Protein AF-A0A355T192-F1 (afdb_monomer_lite)

Secondary structure (DSSP, 8-state):
--TTSSSSHHHHHHHHHHHHHHHHHTTSHHHHHHHHHHHHHHHHHHHHHHHHHHHTT---EETTEE-HHHHHHHHHHHHHHHHHIIIIIB-TT--BTTHHHHHHHHHHHHH-TTS----HHHHHHIIIIIIIHHHHHHHHHGGGSHHHHHHHHHHHHHHHHHHHHHHHHHTS--TTHHHIIIIIHHHHHHHHHHHHHHH---HHHHHHHHHHHHHHHHHHHHHHHHHTSSS--HHHHHHHHHHHHHHHHHHHHHHHHT--

Structure (mmCIF, N/CA/C/O backbone):
data_AF-A0A355T192-F1
#
_entry.id   AF-A0A355T192-F1
#
loop_
_atom_site.group_PDB
_atom_site.id
_atom_site.type_symbol
_atom_site.label_atom_id
_atom_site.label_alt_id
_atom_site.label_comp_id
_atom_site.label_asym_id
_atom_site.label_entity_id
_atom_site.label_seq_id
_atom_site.pdbx_PDB_ins_code
_atom_site.Cartn_x
_atom_site.Cartn_y
_atom_site.Cartn_z
_atom_site.occupancy
_atom_site.B_iso_or_equiv
_atom_site.auth_seq_id
_atom_site.auth_comp_id
_atom_site.auth_asym_id
_atom_site.auth_atom_id
_atom_site.pdbx_PDB_model_num
ATOM 1 N N . MET A 1 1 ? -12.385 -18.974 36.985 1.00 48.53 1 MET A N 1
ATOM 2 C CA . MET A 1 1 ? -11.151 -18.151 36.922 1.00 48.53 1 MET A CA 1
ATOM 3 C C . MET A 1 1 ? -10.012 -19.136 36.665 1.00 48.53 1 MET A C 1
ATOM 5 O O . MET A 1 1 ? -10.013 -20.140 37.348 1.00 48.53 1 MET A O 1
ATOM 9 N N . SER A 1 2 ? -9.097 -19.042 35.702 1.00 54.47 2 SER A N 1
ATOM 10 C CA . SER A 1 2 ? -8.640 -17.947 34.841 1.00 54.47 2 SER A CA 1
ATOM 11 C C . SER A 1 2 ? -7.768 -18.522 33.701 1.00 54.47 2 SER A C 1
ATOM 13 O O . SER A 1 2 ? -6.555 -18.349 33.702 1.00 54.47 2 SER A O 1
ATOM 15 N N . ASP A 1 3 ? -8.361 -19.200 32.718 1.00 46.78 3 ASP A N 1
ATOM 16 C CA . ASP A 1 3 ? -7.594 -19.775 31.589 1.00 46.78 3 ASP A CA 1
ATOM 17 C C . ASP A 1 3 ? -7.424 -18.792 30.405 1.00 46.78 3 ASP A C 1
ATOM 19 O O . ASP A 1 3 ? -6.884 -19.112 29.347 1.00 46.78 3 ASP A O 1
ATOM 23 N N . ALA A 1 4 ? -7.900 -17.553 30.575 1.00 50.31 4 ALA A N 1
ATOM 24 C CA . ALA A 1 4 ? -7.886 -16.521 29.540 1.00 50.31 4 ALA A CA 1
ATOM 25 C C . ALA A 1 4 ? -6.514 -15.840 29.360 1.00 50.31 4 ALA A C 1
ATOM 27 O O . ALA A 1 4 ? -6.259 -15.287 28.294 1.00 50.31 4 ALA A O 1
ATOM 28 N N . SER A 1 5 ? -5.621 -15.887 30.357 1.00 49.94 5 SER A N 1
ATOM 29 C CA . SER A 1 5 ? -4.367 -15.114 30.337 1.00 49.94 5 SER A CA 1
ATOM 30 C C . SER A 1 5 ? -3.269 -15.722 29.457 1.00 49.94 5 SER A C 1
ATOM 32 O O . SER A 1 5 ? -2.418 -14.993 28.956 1.00 49.94 5 SER A O 1
ATOM 34 N N . VAL A 1 6 ? -3.291 -17.036 29.212 1.00 47.34 6 VAL A N 1
ATOM 35 C CA . VAL A 1 6 ? -2.205 -17.731 28.490 1.00 47.34 6 VAL A CA 1
ATOM 36 C C . VAL A 1 6 ? -2.374 -17.655 26.962 1.00 47.34 6 VAL A C 1
ATOM 38 O O . VAL A 1 6 ? -1.407 -17.798 26.219 1.00 47.34 6 VAL A O 1
ATOM 41 N N . ARG A 1 7 ? -3.586 -17.367 26.459 1.00 47.94 7 ARG A N 1
ATOM 42 C CA . ARG A 1 7 ? -3.896 -17.347 25.011 1.00 47.94 7 ARG A CA 1
ATOM 43 C C . ARG A 1 7 ? -3.764 -15.973 24.338 1.00 47.94 7 ARG A C 1
ATOM 45 O O . ARG A 1 7 ? -3.861 -15.895 23.114 1.00 47.94 7 ARG A O 1
ATOM 52 N N . GLU A 1 8 ? -3.551 -14.902 25.102 1.00 51.09 8 GLU A N 1
ATOM 53 C CA . GLU A 1 8 ? -3.400 -13.538 24.572 1.00 51.09 8 GLU A CA 1
ATOM 54 C C . GLU A 1 8 ? -2.077 -13.238 23.834 1.00 51.09 8 GLU A C 1
ATOM 56 O O . GLU A 1 8 ? -2.148 -12.588 22.786 1.00 51.09 8 GLU A O 1
ATOM 61 N N . PRO A 1 9 ? -0.881 -13.692 24.275 1.00 48.34 9 PRO A N 1
ATOM 62 C CA . PRO A 1 9 ? 0.374 -13.220 23.679 1.00 48.34 9 PRO A CA 1
ATOM 63 C C . PRO A 1 9 ? 0.556 -13.671 22.222 1.00 48.34 9 PRO A C 1
ATOM 65 O O . PRO A 1 9 ? 1.102 -12.930 21.408 1.00 48.34 9 PRO A O 1
ATOM 68 N N . PHE A 1 10 ? 0.015 -14.834 21.844 1.00 49.31 10 PHE A N 1
ATOM 69 C CA . PHE A 1 10 ? 0.160 -15.378 20.488 1.00 49.31 10 PHE A CA 1
ATOM 70 C C . PHE A 1 10 ? -0.605 -14.591 19.407 1.00 49.31 10 PHE A C 1
ATOM 72 O O . PHE A 1 10 ? -0.270 -14.681 18.228 1.00 49.31 10 PHE A O 1
ATOM 79 N N . ARG A 1 11 ? -1.620 -13.798 19.782 1.00 61.44 11 ARG A N 1
ATOM 80 C CA . ARG A 1 11 ? -2.578 -13.202 18.826 1.00 61.44 11 ARG A CA 1
ATOM 81 C C . ARG A 1 11 ? -2.167 -11.824 18.300 1.00 61.44 11 ARG A C 1
ATOM 83 O O . ARG A 1 11 ? -2.651 -11.410 17.251 1.00 61.44 11 ARG A O 1
ATOM 90 N N . LEU A 1 12 ? -1.256 -11.140 18.997 1.00 66.19 12 LEU A N 1
ATOM 91 C CA . LEU A 1 12 ? -0.613 -9.897 18.543 1.00 66.19 12 LEU A CA 1
ATOM 92 C C . LEU A 1 12 ? 0.850 -10.107 18.126 1.00 66.19 12 LEU A C 1
ATOM 94 O O . LEU A 1 12 ? 1.385 -9.282 17.388 1.00 66.19 12 LEU A O 1
ATOM 98 N N . ALA A 1 13 ? 1.482 -11.205 18.557 1.00 75.12 13 ALA A N 1
ATOM 99 C CA . ALA A 1 13 ? 2.876 -11.497 18.241 1.00 75.12 13 ALA A CA 1
ATOM 100 C C . ALA A 1 13 ? 3.114 -11.688 16.740 1.00 75.12 13 ALA A C 1
ATOM 102 O O . ALA A 1 13 ? 4.094 -11.163 16.235 1.00 75.12 13 ALA A O 1
ATOM 103 N N . ILE A 1 14 ? 2.220 -12.367 16.010 1.00 79.81 14 ILE A N 1
ATOM 104 C CA . ILE A 1 14 ? 2.421 -12.627 14.573 1.00 79.81 14 ILE A CA 1
ATOM 105 C C . ILE A 1 14 ? 2.514 -11.319 13.765 1.00 79.81 14 ILE A C 1
ATOM 107 O O . ILE A 1 14 ? 3.535 -11.128 13.106 1.00 79.81 14 ILE A O 1
ATOM 111 N N . PRO A 1 15 ? 1.544 -10.379 13.833 1.00 80.19 15 PRO A N 1
ATOM 112 C CA . PRO A 1 15 ? 1.698 -9.087 13.170 1.00 80.19 15 PRO A CA 1
ATOM 113 C C . PRO A 1 15 ? 2.964 -8.344 13.601 1.00 80.19 15 PRO A C 1
ATOM 115 O O . PRO A 1 15 ? 3.670 -7.843 12.742 1.00 80.19 15 PRO A O 1
ATOM 118 N N . ILE A 1 16 ? 3.301 -8.315 14.898 1.00 84.44 16 ILE A N 1
ATOM 119 C CA . ILE A 1 16 ? 4.518 -7.640 15.386 1.00 84.44 16 ILE A CA 1
ATOM 120 C C . ILE A 1 16 ? 5.777 -8.263 14.778 1.00 84.44 16 ILE A C 1
ATOM 122 O O . ILE A 1 16 ? 6.636 -7.545 14.279 1.00 84.44 16 ILE A O 1
ATOM 126 N N . LEU A 1 17 ? 5.877 -9.592 14.787 1.00 87.44 17 LEU A N 1
ATOM 127 C CA . LEU A 1 17 ? 6.994 -10.312 14.190 1.00 87.44 17 LEU A CA 1
ATOM 128 C C . LEU A 1 17 ? 7.109 -9.975 12.705 1.00 87.44 17 LEU A C 1
ATOM 130 O O . LEU A 1 17 ? 8.196 -9.639 12.263 1.00 87.44 17 LEU A O 1
ATOM 134 N N . LEU A 1 18 ? 6.008 -9.976 11.950 1.00 87.50 18 LEU A N 1
ATOM 135 C CA . LEU A 1 18 ? 6.029 -9.622 10.527 1.00 87.50 18 LEU A CA 1
ATOM 136 C C . LEU A 1 18 ? 6.404 -8.148 10.289 1.00 87.50 18 LEU A C 1
ATOM 138 O O . LEU A 1 18 ? 7.198 -7.864 9.396 1.00 87.50 18 LEU A O 1
ATOM 142 N N . ILE A 1 19 ? 5.906 -7.223 11.118 1.00 88.62 19 ILE A N 1
ATOM 143 C CA . ILE A 1 19 ? 6.255 -5.790 11.079 1.00 88.62 19 ILE A CA 1
ATOM 144 C C . ILE A 1 19 ? 7.759 -5.574 11.275 1.00 88.62 19 ILE A C 1
ATOM 146 O O . ILE A 1 19 ? 8.309 -4.636 10.708 1.00 88.62 19 ILE A O 1
ATOM 150 N N . LEU A 1 20 ? 8.424 -6.422 12.065 1.00 90.44 20 LEU A N 1
ATOM 151 C CA . LEU A 1 20 ? 9.863 -6.335 12.325 1.00 90.44 20 LEU A CA 1
ATOM 152 C C . LEU A 1 20 ? 10.697 -7.126 11.308 1.00 90.44 20 LEU A C 1
ATOM 154 O O . LEU A 1 20 ? 11.738 -6.648 10.858 1.00 90.44 20 LEU A O 1
ATOM 158 N N . LEU A 1 21 ? 10.243 -8.323 10.931 1.00 92.12 21 LEU A N 1
ATOM 159 C CA . LEU A 1 21 ? 10.955 -9.226 10.028 1.00 92.12 21 LEU A CA 1
ATOM 160 C C . LEU A 1 21 ? 11.020 -8.678 8.605 1.00 92.12 21 LEU A C 1
ATOM 162 O O . LEU A 1 21 ? 12.062 -8.822 7.971 1.00 92.12 21 LEU A O 1
ATOM 166 N N . VAL A 1 22 ? 9.950 -8.040 8.112 1.00 93.25 22 VAL A N 1
ATOM 167 C CA . VAL A 1 22 ? 9.939 -7.488 6.750 1.00 93.25 22 VAL A CA 1
ATOM 168 C C . VAL A 1 22 ? 11.026 -6.419 6.594 1.00 93.25 22 VAL A C 1
ATOM 170 O O . VAL A 1 22 ? 11.902 -6.639 5.768 1.00 93.25 22 VAL A O 1
ATOM 173 N N . PRO A 1 23 ? 11.098 -5.338 7.398 1.00 93.25 23 PRO A N 1
ATOM 174 C CA . PRO A 1 23 ? 12.206 -4.387 7.319 1.00 93.25 23 PRO A CA 1
ATOM 175 C C . PRO A 1 23 ? 13.575 -5.028 7.542 1.00 93.25 23 PRO A C 1
ATOM 177 O O . PRO A 1 23 ? 14.509 -4.718 6.811 1.00 93.25 23 PRO A O 1
ATOM 180 N N . LEU A 1 24 ? 13.704 -5.946 8.508 1.00 93.56 24 LEU A N 1
ATOM 181 C CA . LEU A 1 24 ? 14.977 -6.619 8.778 1.00 93.56 24 LEU A CA 1
ATOM 182 C C . LEU A 1 24 ? 15.490 -7.394 7.556 1.00 93.56 24 LEU A C 1
ATOM 184 O O . LEU A 1 24 ? 16.689 -7.375 7.286 1.00 93.56 24 LEU A O 1
ATOM 188 N N . ALA A 1 25 ? 14.599 -8.022 6.782 1.00 94.38 25 ALA A N 1
ATOM 189 C CA . ALA A 1 25 ? 14.967 -8.752 5.573 1.00 94.38 25 ALA A CA 1
ATOM 190 C C . ALA A 1 25 ? 15.719 -7.868 4.560 1.00 94.38 25 ALA A C 1
ATOM 192 O O . ALA A 1 25 ? 16.645 -8.354 3.917 1.00 94.38 25 ALA A O 1
ATOM 193 N N . HIS A 1 26 ? 15.420 -6.566 4.493 1.00 94.69 26 HIS A N 1
ATOM 194 C CA . HIS A 1 26 ? 16.111 -5.613 3.612 1.00 94.69 26 HIS A CA 1
ATOM 195 C C . HIS A 1 26 ? 17.558 -5.300 4.025 1.00 94.69 26 HIS A C 1
ATOM 197 O O . HIS A 1 26 ? 18.299 -4.707 3.241 1.00 94.69 26 HIS A O 1
ATOM 203 N N . PHE A 1 27 ? 17.965 -5.687 5.236 1.00 92.56 27 PHE A N 1
ATOM 204 C CA . PHE A 1 27 ? 19.311 -5.465 5.775 1.00 92.56 27 PHE A CA 1
ATOM 205 C C . PHE A 1 27 ? 20.107 -6.765 5.935 1.00 92.56 27 PHE A C 1
ATOM 207 O O . PHE A 1 27 ? 21.179 -6.770 6.536 1.00 92.56 27 PHE A O 1
ATOM 214 N N . THR A 1 28 ? 19.601 -7.877 5.397 1.00 93.81 28 THR A N 1
ATOM 215 C CA . THR A 1 28 ? 20.283 -9.175 5.427 1.00 93.81 28 THR A CA 1
ATOM 216 C C . THR A 1 28 ? 20.465 -9.707 4.015 1.00 93.81 28 THR A C 1
ATOM 218 O O . THR A 1 28 ? 19.564 -9.589 3.190 1.00 93.81 28 THR A O 1
ATOM 221 N N . VAL A 1 29 ? 21.604 -10.351 3.744 1.00 91.50 29 VAL A N 1
ATOM 222 C CA . VAL A 1 29 ? 21.897 -10.939 2.423 1.00 91.50 29 VAL A CA 1
ATOM 223 C C . VAL A 1 29 ? 20.798 -11.919 1.999 1.00 91.50 29 VAL A C 1
ATOM 225 O O . VAL A 1 29 ? 20.299 -11.850 0.881 1.00 91.50 29 VAL A O 1
ATOM 228 N N . MET A 1 30 ? 20.376 -12.795 2.916 1.00 91.81 30 MET A N 1
ATOM 229 C CA . MET A 1 30 ? 19.333 -13.788 2.650 1.00 91.81 30 MET A CA 1
ATOM 230 C C . MET A 1 30 ? 17.966 -13.145 2.389 1.00 91.81 30 MET A C 1
ATOM 232 O O . MET A 1 30 ? 17.258 -13.564 1.479 1.00 91.81 30 MET A O 1
ATOM 236 N N . GLY A 1 31 ? 17.586 -12.136 3.179 1.00 92.38 31 GLY A N 1
ATOM 237 C CA . GLY A 1 31 ? 16.299 -11.466 3.021 1.00 92.38 31 GLY A CA 1
ATOM 238 C C . GLY A 1 31 ? 16.209 -10.668 1.721 1.00 92.38 31 GLY A C 1
ATOM 239 O O . GLY A 1 31 ? 15.191 -10.748 1.039 1.00 92.38 31 GLY A O 1
ATOM 240 N N . VAL A 1 32 ? 17.284 -9.973 1.337 1.00 91.81 32 VAL A N 1
ATOM 241 C CA . VAL A 1 32 ? 17.365 -9.273 0.047 1.00 91.81 32 VAL A CA 1
ATOM 242 C C . VAL A 1 32 ? 17.262 -10.271 -1.103 1.00 91.81 32 VAL A C 1
ATOM 244 O O . VAL A 1 32 ? 16.396 -10.101 -1.955 1.00 91.81 32 VAL A O 1
ATOM 247 N N . ALA A 1 33 ? 18.045 -11.355 -1.075 1.00 90.06 33 ALA A N 1
ATOM 248 C CA . ALA A 1 33 ? 18.005 -12.382 -2.117 1.00 90.06 33 ALA A CA 1
ATOM 249 C C . ALA A 1 33 ? 16.604 -12.999 -2.291 1.00 90.06 33 ALA A C 1
ATOM 251 O O . ALA A 1 33 ? 16.166 -13.235 -3.417 1.00 90.06 33 ALA A O 1
ATOM 252 N N . LEU A 1 34 ? 15.888 -13.228 -1.183 1.00 90.44 34 LEU A N 1
ATOM 253 C CA . LEU A 1 34 ? 14.523 -13.750 -1.201 1.00 90.44 34 LEU A CA 1
ATOM 254 C C . LEU A 1 34 ? 13.516 -12.740 -1.769 1.00 90.44 34 LEU A C 1
ATOM 256 O O . LEU A 1 34 ? 12.657 -13.111 -2.566 1.00 90.44 34 LEU A O 1
ATOM 260 N N . LEU A 1 35 ? 13.569 -11.484 -1.321 1.00 93.25 35 LEU A N 1
ATOM 261 C CA . LEU A 1 35 ? 12.538 -10.499 -1.647 1.00 93.25 35 LEU A CA 1
ATOM 262 C C . LEU A 1 35 ? 12.741 -9.870 -3.023 1.00 93.25 35 LEU A C 1
ATOM 264 O O . LEU A 1 35 ? 11.769 -9.726 -3.752 1.00 93.25 35 LEU A O 1
ATOM 268 N N . GLU A 1 36 ? 13.967 -9.545 -3.418 1.00 88.88 36 GLU A N 1
ATOM 269 C CA . GLU A 1 36 ? 14.219 -8.840 -4.681 1.00 88.88 36 GLU A CA 1
ATOM 270 C C . GLU A 1 36 ? 13.652 -9.592 -5.894 1.00 88.88 36 GLU A C 1
ATOM 272 O O . GLU A 1 36 ? 13.057 -8.983 -6.778 1.00 88.88 36 GLU A O 1
ATOM 277 N N . THR A 1 37 ? 13.733 -10.924 -5.883 1.00 85.44 37 THR A N 1
ATOM 278 C CA . THR A 1 37 ? 13.230 -11.780 -6.970 1.00 85.44 37 THR A CA 1
ATOM 279 C C . THR A 1 37 ? 11.912 -12.484 -6.641 1.00 85.44 37 THR A C 1
ATOM 281 O O . THR A 1 37 ? 11.147 -12.832 -7.539 1.00 85.44 37 THR A O 1
ATOM 284 N N . GLY A 1 38 ? 11.627 -12.709 -5.355 1.00 93.62 38 GLY A N 1
ATOM 285 C CA . GLY A 1 38 ? 10.534 -13.569 -4.906 1.00 93.62 38 GLY A CA 1
ATOM 286 C C . GLY A 1 38 ? 9.393 -12.857 -4.189 1.00 93.62 38 GLY A C 1
ATOM 287 O O . GLY A 1 38 ? 8.423 -13.526 -3.829 1.00 93.62 38 GLY A O 1
ATOM 288 N N . TRP A 1 39 ? 9.459 -11.537 -3.961 1.00 96.38 39 TRP A N 1
ATOM 289 C CA . TRP A 1 39 ? 8.487 -10.838 -3.108 1.00 96.38 39 TRP A CA 1
ATOM 290 C C . TRP A 1 39 ? 7.032 -11.036 -3.554 1.00 96.38 39 TRP A C 1
ATOM 292 O O . TRP A 1 39 ? 6.164 -11.165 -2.698 1.00 96.38 39 TRP A O 1
ATOM 302 N N . VAL A 1 40 ? 6.754 -11.123 -4.860 1.00 96.94 40 VAL A N 1
ATOM 303 C CA . VAL A 1 40 ? 5.392 -11.344 -5.374 1.00 96.94 40 VAL A CA 1
ATOM 304 C C . VAL A 1 40 ? 4.844 -12.702 -4.920 1.00 96.94 40 VAL A C 1
ATOM 306 O O . VAL A 1 40 ? 3.718 -12.796 -4.431 1.00 96.94 40 VAL A O 1
ATOM 309 N N . LEU A 1 41 ? 5.654 -13.762 -5.016 1.00 96.69 41 LEU A N 1
ATOM 310 C CA . LEU A 1 41 ? 5.271 -15.108 -4.579 1.00 96.69 41 LEU A CA 1
ATOM 311 C C . LEU A 1 41 ? 5.220 -15.216 -3.053 1.00 96.69 41 LEU A C 1
ATOM 313 O O . LEU A 1 41 ? 4.314 -15.850 -2.514 1.00 96.69 41 LEU A O 1
ATOM 317 N N . VAL A 1 42 ? 6.149 -14.562 -2.351 1.00 96.50 42 VAL A N 1
ATOM 318 C CA . VAL A 1 42 ? 6.106 -14.430 -0.886 1.00 96.50 42 VAL A CA 1
ATOM 319 C C . VAL A 1 42 ? 4.818 -13.723 -0.460 1.00 96.50 42 VAL A C 1
ATOM 321 O O . VAL A 1 42 ? 4.163 -14.167 0.479 1.00 96.50 42 VAL A O 1
ATOM 324 N N . GLY A 1 43 ? 4.412 -12.676 -1.181 1.00 96.88 43 GLY A N 1
ATOM 325 C CA . GLY A 1 43 ? 3.158 -11.962 -0.975 1.00 96.88 43 GLY A CA 1
ATOM 326 C C . GLY A 1 43 ? 1.941 -12.855 -1.198 1.00 96.88 43 GLY A C 1
ATOM 327 O O . GLY A 1 43 ? 1.070 -12.920 -0.334 1.00 96.88 43 GLY A O 1
ATOM 328 N N . LEU A 1 44 ? 1.903 -13.623 -2.291 1.00 96.81 44 LEU A N 1
ATOM 329 C CA . LEU A 1 44 ? 0.822 -14.579 -2.557 1.00 96.81 44 LEU A CA 1
ATOM 330 C C . LEU A 1 44 ? 0.729 -15.668 -1.473 1.00 96.81 44 LEU A C 1
ATOM 332 O O . LEU A 1 44 ? -0.359 -15.962 -0.973 1.00 96.81 44 LEU A O 1
ATOM 336 N N . GLY A 1 45 ? 1.867 -16.228 -1.053 1.00 96.81 45 GLY A N 1
ATOM 337 C CA . GLY A 1 45 ? 1.935 -17.150 0.083 1.00 96.81 45 GLY A CA 1
ATOM 338 C C . GLY A 1 45 ? 1.461 -16.496 1.385 1.00 96.81 45 GLY A C 1
ATOM 339 O O . GLY A 1 45 ? 0.713 -17.101 2.154 1.00 96.81 45 GLY A O 1
ATOM 340 N N . GLY A 1 46 ? 1.813 -15.226 1.594 1.00 94.56 46 GLY A N 1
ATOM 341 C CA . GLY A 1 46 ? 1.319 -14.390 2.684 1.00 94.56 46 GLY A CA 1
ATOM 342 C C . GLY A 1 46 ? -0.198 -14.187 2.645 1.00 94.56 46 GLY A C 1
ATOM 343 O O . GLY A 1 46 ? -0.836 -14.233 3.695 1.00 94.56 46 GLY A O 1
ATOM 344 N N . ALA A 1 47 ? -0.799 -14.038 1.461 1.00 96.44 47 ALA A N 1
ATOM 345 C CA . ALA A 1 47 ? -2.249 -13.941 1.291 1.00 96.44 47 ALA A CA 1
ATOM 346 C C . ALA A 1 47 ? -2.939 -15.254 1.682 1.00 96.44 47 ALA A C 1
ATOM 348 O O . ALA A 1 47 ? -3.905 -15.238 2.445 1.00 96.44 47 ALA A O 1
ATOM 349 N N . ALA A 1 48 ? -2.412 -16.396 1.228 1.00 95.69 48 ALA A N 1
ATOM 350 C CA . ALA A 1 48 ? -2.918 -17.714 1.608 1.00 95.69 48 ALA A CA 1
ATOM 351 C C . ALA A 1 48 ? -2.806 -17.949 3.124 1.00 95.69 48 ALA A C 1
ATOM 353 O O . ALA A 1 48 ? -3.764 -18.392 3.761 1.00 95.69 48 ALA A O 1
ATOM 354 N N . PHE A 1 49 ? -1.669 -17.578 3.722 1.00 91.44 49 PHE A N 1
ATOM 355 C CA . PHE A 1 49 ? -1.478 -17.616 5.169 1.00 91.44 49 PHE A CA 1
ATOM 356 C C . PHE A 1 49 ? -2.474 -16.707 5.901 1.00 91.44 49 PHE A C 1
ATOM 358 O O . PHE A 1 49 ? -3.099 -17.134 6.867 1.00 91.44 49 PHE A O 1
ATOM 365 N N . ALA A 1 50 ? -2.682 -15.477 5.431 1.00 90.31 50 ALA A N 1
ATOM 366 C CA . ALA A 1 50 ? -3.639 -14.541 6.013 1.00 90.31 50 ALA A CA 1
ATOM 367 C C . ALA A 1 50 ? -5.086 -15.063 5.942 1.00 90.31 50 ALA A C 1
ATOM 369 O O . ALA A 1 50 ? -5.816 -14.982 6.930 1.00 90.31 50 ALA A O 1
ATOM 370 N N . VAL A 1 51 ? -5.489 -15.658 4.814 1.00 91.88 51 VAL A N 1
ATOM 371 C CA . VAL A 1 51 ? -6.788 -16.336 4.666 1.00 91.88 51 VAL A CA 1
ATOM 372 C C . VAL A 1 51 ? -6.910 -17.470 5.682 1.00 91.88 51 VAL A C 1
ATOM 374 O O . VAL A 1 51 ? -7.887 -17.520 6.430 1.00 91.88 51 VAL A O 1
ATOM 377 N N . PHE A 1 52 ? -5.899 -18.337 5.779 1.00 88.69 52 PHE A N 1
ATOM 378 C CA . PHE A 1 52 ? -5.868 -19.398 6.784 1.00 88.69 52 PHE A CA 1
ATOM 379 C C . PHE A 1 52 ? -6.007 -18.838 8.206 1.00 88.69 52 PHE A C 1
ATOM 381 O O . PHE A 1 52 ? -6.820 -19.336 8.983 1.00 88.69 52 PHE A O 1
ATOM 388 N N . MET A 1 53 ? -5.299 -17.756 8.540 1.00 83.25 53 MET A N 1
ATOM 389 C CA . MET A 1 53 ? -5.400 -17.108 9.849 1.00 83.25 53 MET A CA 1
ATOM 390 C C . MET A 1 53 ? -6.825 -16.622 10.140 1.00 83.25 53 MET A C 1
ATOM 392 O O . MET A 1 53 ? -7.336 -16.889 11.227 1.00 83.25 53 MET A O 1
ATOM 396 N N . VAL A 1 54 ? -7.502 -15.998 9.170 1.00 83.38 54 VAL A N 1
ATOM 397 C CA . VAL A 1 54 ? -8.898 -15.544 9.314 1.00 83.38 54 VAL A CA 1
ATOM 398 C C . VAL A 1 54 ? -9.861 -16.713 9.570 1.00 83.38 54 VAL A C 1
ATOM 400 O O . VAL A 1 54 ? -10.746 -16.592 10.420 1.00 83.38 54 VAL A O 1
ATOM 403 N N . PHE A 1 55 ? -9.689 -17.849 8.885 1.00 84.75 55 PHE A N 1
ATOM 404 C CA . PHE A 1 55 ? -10.587 -19.011 8.999 1.00 84.75 55 PHE A CA 1
ATOM 405 C C . PHE A 1 55 ? -10.225 -20.001 10.114 1.00 84.75 55 PHE A C 1
ATOM 407 O O . PHE A 1 55 ? -11.091 -20.745 10.568 1.00 84.75 55 PHE A O 1
ATOM 414 N N . SER A 1 56 ? -8.991 -19.986 10.617 1.00 80.31 56 SER A N 1
ATOM 415 C CA . SER A 1 56 ? -8.517 -20.880 11.690 1.00 80.31 56 SER A CA 1
ATOM 416 C C . SER A 1 56 ? -9.167 -20.625 13.061 1.00 80.31 56 SER A C 1
ATOM 418 O O . SER A 1 56 ? -8.859 -21.305 14.038 1.00 80.31 56 SER A O 1
ATOM 420 N N . GLY A 1 57 ? -10.044 -19.620 13.173 1.00 66.25 57 GLY A N 1
ATOM 421 C CA . GLY A 1 57 ? -10.656 -19.206 14.437 1.00 66.25 57 GLY A CA 1
ATOM 422 C C . GLY A 1 57 ? -9.724 -18.379 15.330 1.00 66.25 57 GLY A C 1
ATOM 423 O O . GLY A 1 57 ? -10.121 -17.970 16.425 1.00 66.25 57 GLY A O 1
ATOM 424 N N . VAL A 1 58 ? -8.503 -18.077 14.868 1.00 65.50 58 VAL A N 1
ATOM 425 C CA . VAL A 1 58 ? -7.587 -17.140 15.526 1.00 65.50 58 VAL A CA 1
ATOM 426 C C . VAL A 1 58 ? -8.094 -15.714 15.297 1.00 65.50 58 VAL A C 1
ATOM 428 O O . VAL A 1 58 ? -7.692 -15.008 14.378 1.00 65.50 58 VAL A O 1
ATOM 431 N N . SER A 1 59 ? -9.021 -15.270 16.146 1.00 64.25 59 SER A N 1
ATOM 432 C CA . SER A 1 59 ? -9.506 -13.892 16.107 1.00 64.25 59 SER A CA 1
ATOM 433 C C . SER A 1 59 ? -8.475 -12.944 16.713 1.00 64.25 59 SER A C 1
ATOM 435 O O . SER A 1 59 ? -8.027 -13.174 17.842 1.00 64.25 59 SER A O 1
ATOM 437 N N . VAL A 1 60 ? -8.182 -11.831 16.037 1.00 68.06 60 VAL A N 1
ATOM 438 C CA . VAL A 1 60 ? -7.467 -10.723 16.679 1.00 68.06 60 VAL A CA 1
ATOM 439 C C . VAL A 1 60 ? -8.352 -10.190 17.802 1.00 68.06 60 VAL A C 1
ATOM 441 O O . VAL A 1 60 ? -9.500 -9.803 17.577 1.00 68.06 60 VAL A O 1
ATOM 444 N N . SER A 1 61 ? -7.839 -10.221 19.026 1.00 65.44 61 SER A N 1
ATOM 445 C CA . SER A 1 61 ? -8.524 -9.742 20.222 1.00 65.44 61 SER A CA 1
ATOM 446 C C . SER A 1 61 ? -7.631 -8.771 20.980 1.00 65.44 61 SER A C 1
ATOM 448 O O . SER A 1 61 ? -6.412 -8.923 20.989 1.00 65.44 61 SER A O 1
ATOM 450 N N . ALA A 1 62 ? -8.236 -7.782 21.628 1.00 61.81 62 ALA A N 1
ATOM 451 C CA . ALA A 1 62 ? -7.549 -6.855 22.519 1.00 61.81 62 ALA A CA 1
ATOM 452 C C . ALA A 1 62 ? -8.244 -6.884 23.886 1.00 61.81 62 ALA A C 1
ATOM 454 O O . ALA A 1 62 ? -9.402 -6.464 23.985 1.00 61.81 62 ALA A O 1
ATOM 455 N N . GLY A 1 63 ? -7.553 -7.402 24.910 1.00 59.81 63 GLY A N 1
ATOM 456 C CA . GLY A 1 63 ? -8.105 -7.599 26.256 1.00 59.81 63 GLY A CA 1
ATOM 457 C C . GLY A 1 63 ? -9.243 -8.624 26.286 1.00 59.81 63 GLY A C 1
ATOM 458 O O . GLY A 1 63 ? -10.304 -8.353 26.838 1.00 59.81 63 GLY A O 1
ATOM 459 N N . GLY A 1 64 ? -9.078 -9.750 25.593 1.00 64.81 64 GLY A N 1
ATOM 460 C CA . GLY A 1 64 ? -10.035 -10.856 25.513 1.00 64.81 64 GLY A CA 1
ATOM 461 C C . GLY A 1 64 ? -11.207 -10.624 24.558 1.00 64.81 64 GLY A C 1
ATOM 462 O O . GLY A 1 64 ? -11.931 -11.563 24.237 1.00 64.81 64 GLY A O 1
ATOM 463 N N . VAL A 1 65 ? -11.380 -9.398 24.054 1.00 68.69 65 VAL A N 1
ATOM 464 C CA . VAL A 1 65 ? -12.499 -9.014 23.182 1.00 68.69 65 VAL A CA 1
ATOM 465 C C . VAL A 1 65 ? -12.054 -8.973 21.726 1.00 68.69 65 VAL A C 1
ATOM 467 O O . VAL A 1 65 ? -11.068 -8.306 21.398 1.00 68.69 65 VAL A O 1
ATOM 470 N N . ARG A 1 66 ? -12.802 -9.651 20.846 1.00 78.44 66 ARG A N 1
ATOM 471 C CA . ARG A 1 66 ? -12.597 -9.633 19.388 1.00 78.44 66 ARG A CA 1
ATOM 472 C C . ARG A 1 66 ? -12.525 -8.194 18.870 1.00 78.44 66 ARG A C 1
ATOM 474 O O . ARG A 1 66 ? -13.347 -7.356 19.231 1.00 78.44 66 ARG A O 1
ATOM 481 N N . ASP A 1 67 ? -11.538 -7.913 18.029 1.00 86.62 67 ASP A N 1
ATOM 482 C CA . ASP A 1 67 ? -11.354 -6.619 17.379 1.00 86.62 67 ASP A CA 1
ATOM 483 C C . ASP A 1 67 ? -11.845 -6.708 15.922 1.00 86.62 67 ASP A C 1
ATOM 485 O O . ASP A 1 67 ? -11.160 -7.278 15.059 1.00 86.62 67 ASP A O 1
ATOM 489 N N . PRO A 1 68 ? -13.058 -6.205 15.635 1.00 86.81 68 PRO A N 1
ATOM 490 C CA . PRO A 1 68 ? -13.652 -6.327 14.311 1.00 86.81 68 PRO A CA 1
ATOM 491 C C . PRO A 1 68 ? -12.888 -5.501 13.264 1.00 86.81 68 PRO A C 1
ATOM 493 O O . PRO A 1 68 ? -12.745 -5.957 12.131 1.00 86.81 68 PRO A O 1
ATOM 496 N N . LEU A 1 69 ? -12.272 -4.370 13.642 1.00 91.12 69 LEU A N 1
ATOM 497 C CA . LEU A 1 69 ? -11.463 -3.584 12.705 1.00 91.12 69 LEU A CA 1
ATOM 498 C C . LEU A 1 69 ? -10.127 -4.235 12.380 1.00 91.12 69 LEU A C 1
ATOM 500 O O . LEU A 1 69 ? -9.724 -4.218 11.221 1.00 91.12 69 LEU A O 1
ATOM 504 N N . ALA A 1 70 ? -9.470 -4.859 13.357 1.00 90.31 70 ALA A N 1
ATOM 505 C CA . ALA A 1 70 ? -8.282 -5.658 13.064 1.00 90.31 70 ALA A CA 1
ATOM 506 C C . ALA A 1 70 ? -8.613 -6.833 12.129 1.00 90.31 70 ALA A C 1
ATOM 508 O O . ALA A 1 70 ? -7.847 -7.150 11.223 1.00 90.31 70 ALA A O 1
ATOM 509 N N . THR A 1 71 ? -9.788 -7.449 12.310 1.00 88.25 71 THR A N 1
ATOM 510 C CA . THR A 1 71 ? -10.283 -8.500 11.406 1.00 88.25 71 THR A CA 1
ATOM 511 C C . THR A 1 71 ? -10.525 -7.950 9.997 1.00 88.25 71 THR A C 1
ATOM 513 O O . THR A 1 71 ? -10.108 -8.562 9.020 1.00 88.25 71 THR A O 1
ATOM 516 N N . ALA A 1 72 ? -11.145 -6.776 9.867 1.00 93.38 72 ALA A N 1
ATOM 517 C CA . ALA A 1 72 ? -11.347 -6.132 8.572 1.00 93.38 72 ALA A CA 1
ATOM 518 C C . ALA A 1 72 ? -10.023 -5.699 7.910 1.00 93.38 72 ALA A C 1
ATOM 520 O O . ALA A 1 72 ? -9.908 -5.744 6.689 1.00 93.38 72 ALA A O 1
ATOM 521 N N . ALA A 1 73 ? -9.004 -5.336 8.694 1.00 95.00 73 ALA A N 1
ATOM 522 C CA . ALA A 1 73 ? -7.678 -4.997 8.181 1.00 95.00 73 ALA A CA 1
ATOM 523 C C . ALA A 1 73 ? -6.938 -6.209 7.582 1.00 95.00 73 ALA A C 1
ATOM 525 O O . ALA A 1 73 ? -6.140 -6.033 6.665 1.00 95.00 73 ALA A O 1
ATOM 526 N N . TRP A 1 74 ? -7.248 -7.441 8.007 1.00 93.00 74 TRP A N 1
ATOM 527 C CA . TRP A 1 74 ? -6.768 -8.635 7.301 1.00 93.00 74 TRP A CA 1
ATOM 528 C C . TRP A 1 74 ? -7.287 -8.696 5.866 1.00 93.00 74 TRP A C 1
ATOM 530 O O . TRP A 1 74 ? -6.528 -9.050 4.970 1.00 93.00 74 TRP A O 1
ATOM 540 N N . LEU A 1 75 ? -8.544 -8.309 5.626 1.00 95.94 75 LEU A N 1
ATOM 541 C CA . LEU A 1 75 ? -9.100 -8.262 4.270 1.00 95.94 75 LEU A CA 1
ATOM 542 C C . LEU A 1 75 ? -8.412 -7.199 3.412 1.00 95.94 75 LEU A C 1
ATOM 544 O O . LEU A 1 75 ? -8.191 -7.449 2.233 1.00 95.94 75 LEU A O 1
ATOM 548 N N . LEU A 1 76 ? -8.034 -6.056 4.002 1.00 98.19 76 LEU A N 1
ATOM 549 C CA . LEU A 1 76 ? -7.206 -5.058 3.317 1.00 98.19 76 LEU A CA 1
ATOM 550 C C . LEU A 1 76 ? -5.877 -5.678 2.863 1.00 98.19 76 LEU A C 1
ATOM 552 O O . LEU A 1 76 ? -5.512 -5.545 1.700 1.00 98.19 76 LEU A O 1
ATOM 556 N N . LEU A 1 77 ? -5.171 -6.378 3.761 1.00 97.81 77 LEU A N 1
ATOM 557 C CA . LEU A 1 77 ? -3.883 -7.000 3.442 1.00 97.81 77 LEU A CA 1
ATOM 558 C C . LEU A 1 77 ? -4.034 -8.094 2.379 1.00 97.81 77 LEU A C 1
ATOM 560 O O . LEU A 1 77 ? -3.305 -8.082 1.397 1.00 97.81 77 LEU A O 1
ATOM 564 N N . ILE A 1 78 ? -4.997 -9.005 2.543 1.00 97.94 78 ILE A N 1
ATOM 565 C CA . ILE A 1 78 ? -5.263 -10.082 1.577 1.00 97.94 78 ILE A CA 1
ATOM 566 C C . ILE A 1 78 ? -5.546 -9.495 0.193 1.00 97.94 78 ILE A C 1
ATOM 568 O O . ILE A 1 78 ? -4.945 -9.928 -0.785 1.00 97.94 78 ILE A O 1
ATOM 572 N N . ALA A 1 79 ? -6.424 -8.491 0.114 1.00 98.62 79 ALA A N 1
ATOM 573 C CA . ALA A 1 79 ? -6.746 -7.827 -1.141 1.00 98.62 79 ALA A CA 1
ATOM 574 C C . ALA A 1 79 ? -5.498 -7.235 -1.802 1.00 98.62 79 ALA A C 1
ATOM 576 O O . ALA A 1 79 ? -5.300 -7.428 -2.997 1.00 98.62 79 ALA A O 1
ATOM 577 N N . TYR A 1 80 ? -4.647 -6.557 -1.027 1.00 98.62 80 TYR A N 1
ATOM 578 C CA . TYR A 1 80 ? -3.430 -5.937 -1.548 1.00 98.62 80 TYR A CA 1
ATOM 579 C C . TYR A 1 80 ? -2.401 -6.951 -2.034 1.00 98.62 80 TYR A C 1
ATOM 581 O O . TYR A 1 80 ? -1.832 -6.770 -3.103 1.00 98.62 80 TYR A O 1
ATOM 589 N N . LEU A 1 81 ? -2.200 -8.046 -1.304 1.00 98.56 81 LEU A N 1
ATOM 590 C CA . LEU A 1 81 ? -1.275 -9.099 -1.721 1.00 98.56 81 LEU A CA 1
ATOM 591 C C . LEU A 1 81 ? -1.747 -9.796 -3.010 1.00 98.56 81 LEU A C 1
ATOM 593 O O . LEU A 1 81 ? -0.931 -10.105 -3.875 1.00 98.56 81 LEU A O 1
ATOM 597 N N . LEU A 1 82 ? -3.060 -10.001 -3.171 1.00 98.69 82 LEU A N 1
ATOM 598 C CA . LEU A 1 82 ? -3.635 -10.526 -4.415 1.00 98.69 82 LEU A CA 1
ATOM 599 C C . LEU A 1 82 ? -3.532 -9.522 -5.571 1.00 98.69 82 LEU A C 1
ATOM 601 O O . LEU A 1 82 ? -3.236 -9.923 -6.693 1.00 98.69 82 LEU A O 1
ATOM 605 N N . HIS A 1 83 ? -3.738 -8.232 -5.302 1.00 98.75 83 HIS A N 1
ATOM 606 C CA . HIS A 1 83 ? -3.540 -7.173 -6.290 1.00 98.75 83 HIS A CA 1
ATOM 607 C C . HIS A 1 83 ? -2.089 -7.098 -6.754 1.00 98.75 83 HIS A C 1
ATOM 609 O O . HIS A 1 83 ? -1.850 -7.108 -7.949 1.00 98.75 83 HIS A O 1
ATOM 615 N N . GLN A 1 84 ? -1.117 -7.144 -5.840 1.00 98.50 84 GLN A N 1
ATOM 616 C CA . GLN A 1 84 ? 0.303 -7.167 -6.197 1.00 98.50 84 GLN A CA 1
ATOM 617 C C . GLN A 1 84 ? 0.677 -8.389 -7.039 1.00 98.50 84 GLN A C 1
ATOM 619 O O . GLN A 1 84 ? 1.539 -8.287 -7.908 1.00 98.50 84 GLN A O 1
ATOM 624 N N . PHE A 1 85 ? 0.040 -9.540 -6.804 1.00 98.50 85 PHE A N 1
ATOM 625 C CA . PHE A 1 85 ? 0.227 -10.709 -7.659 1.00 98.50 85 PHE A CA 1
ATOM 626 C C . PHE A 1 85 ? -0.318 -10.486 -9.074 1.00 98.50 85 PHE A C 1
ATOM 628 O O . PHE A 1 85 ? 0.364 -10.822 -10.038 1.00 98.50 85 PHE A O 1
ATOM 635 N N . GLU A 1 86 ? -1.509 -9.906 -9.214 1.00 98.38 86 GLU A N 1
ATOM 636 C CA . GLU A 1 86 ? -2.080 -9.603 -10.532 1.00 98.38 86 GLU A CA 1
ATOM 637 C C . GLU A 1 86 ? -1.329 -8.475 -11.256 1.00 98.38 86 GLU A C 1
ATOM 639 O O . GLU A 1 86 ? -1.061 -8.564 -12.446 1.00 98.38 86 GLU A O 1
ATOM 644 N N . GLU A 1 87 ? -0.952 -7.419 -10.544 1.00 98.19 87 GLU A N 1
ATOM 645 C CA . GLU A 1 87 ? -0.249 -6.261 -11.092 1.00 98.19 87 GLU A CA 1
ATOM 646 C C . GLU A 1 87 ? 1.193 -6.616 -11.474 1.00 98.19 87 GLU A C 1
ATOM 648 O O . GLU A 1 87 ? 1.605 -6.442 -12.618 1.00 98.19 87 GLU A O 1
ATOM 653 N N . HIS A 1 88 ? 1.971 -7.152 -10.532 1.00 97.81 88 HIS A N 1
ATOM 654 C CA . HIS A 1 88 ? 3.410 -7.346 -10.709 1.00 97.81 88 HIS A CA 1
ATOM 655 C C . HIS A 1 88 ? 3.813 -8.779 -11.056 1.00 97.81 88 HIS A C 1
ATOM 657 O O . HIS A 1 88 ? 4.945 -8.987 -11.479 1.00 97.81 88 HIS A O 1
ATOM 663 N N . GLY A 1 89 ? 2.939 -9.764 -10.853 1.00 97.50 89 GLY A N 1
ATOM 664 C CA . GLY A 1 89 ? 3.217 -11.172 -11.128 1.00 97.50 89 GLY A CA 1
ATOM 665 C C . GLY A 1 89 ? 2.717 -11.594 -12.499 1.00 97.50 89 GLY A C 1
ATOM 666 O O . GLY A 1 89 ? 3.514 -11.771 -13.415 1.00 97.50 89 GLY A O 1
ATOM 667 N N . ILE A 1 90 ? 1.406 -11.791 -12.630 1.00 97.88 90 ILE A N 1
ATOM 668 C CA . ILE A 1 90 ? 0.755 -12.200 -13.879 1.00 97.88 90 ILE A CA 1
ATOM 669 C C . ILE A 1 90 ? -0.571 -11.461 -14.000 1.00 97.88 90 ILE A C 1
ATOM 671 O O . ILE A 1 90 ? -1.465 -11.642 -13.172 1.00 97.88 90 ILE A O 1
ATOM 675 N N . ASP A 1 91 ? -0.697 -10.676 -15.062 1.00 97.62 91 ASP A N 1
ATOM 676 C CA . ASP A 1 91 ? -1.877 -9.857 -15.302 1.00 97.62 91 ASP A CA 1
ATOM 677 C C . ASP A 1 91 ? -3.062 -10.668 -15.869 1.00 97.62 91 ASP A C 1
ATOM 679 O O . ASP A 1 91 ? -2.951 -11.861 -16.168 1.00 97.62 91 ASP A O 1
ATOM 683 N N . LEU A 1 92 ? -4.226 -10.032 -16.036 1.00 96.31 92 LEU A N 1
ATOM 684 C CA . LEU A 1 92 ? -5.446 -10.690 -16.524 1.00 96.31 92 LEU A CA 1
ATOM 685 C C . LEU A 1 92 ? -5.291 -11.281 -17.938 1.00 96.31 92 LEU A C 1
ATOM 687 O O . LEU A 1 92 ? -6.027 -12.195 -18.309 1.00 96.31 92 LEU A O 1
ATOM 691 N N . TYR A 1 93 ? -4.348 -10.770 -18.731 1.00 97.31 93 TYR A N 1
ATOM 692 C CA . TYR A 1 93 ? -4.035 -11.275 -20.068 1.00 97.31 93 TYR A CA 1
ATOM 693 C C . TYR A 1 93 ? -2.955 -12.362 -20.053 1.00 97.31 93 TYR A C 1
ATOM 695 O O . TYR A 1 93 ? -2.558 -12.849 -21.111 1.00 97.31 93 TYR A O 1
ATOM 703 N N . GLY A 1 94 ? -2.497 -12.776 -18.870 1.00 97.12 94 GLY A N 1
ATOM 704 C CA . GLY A 1 94 ? -1.469 -13.795 -18.705 1.00 97.12 94 GLY A CA 1
ATOM 705 C C . GLY A 1 94 ? -0.052 -13.282 -18.957 1.00 97.12 94 GLY A C 1
ATOM 706 O O . GLY A 1 94 ? 0.863 -14.092 -19.105 1.00 97.12 94 GLY A O 1
ATOM 707 N N . ARG A 1 95 ? 0.163 -11.961 -19.021 1.00 97.56 95 ARG A N 1
ATOM 708 C CA . ARG A 1 95 ? 1.494 -11.378 -19.221 1.00 97.56 95 ARG A CA 1
ATOM 709 C C . ARG A 1 95 ? 2.228 -11.345 -17.885 1.00 97.56 95 ARG A C 1
ATOM 711 O O . ARG A 1 95 ? 1.795 -10.681 -16.943 1.00 97.56 95 ARG A O 1
ATOM 718 N N . ALA A 1 96 ? 3.339 -12.068 -17.805 1.00 97.00 96 ALA A N 1
ATOM 719 C CA . ALA A 1 96 ? 4.151 -12.123 -16.597 1.00 97.00 96 ALA A CA 1
ATOM 720 C C . ALA A 1 96 ? 5.013 -10.856 -16.450 1.00 97.00 96 ALA A C 1
ATOM 722 O O . ALA A 1 96 ? 5.663 -10.443 -17.408 1.00 97.00 96 ALA A O 1
ATOM 723 N N . TYR A 1 97 ? 5.026 -10.262 -15.253 1.00 95.25 97 TYR A N 1
ATOM 724 C CA . TYR A 1 97 ? 5.864 -9.117 -14.856 1.00 95.25 97 TYR A CA 1
ATOM 725 C C . TYR A 1 97 ? 5.740 -7.860 -15.742 1.00 95.25 97 TYR A C 1
ATOM 727 O O . TYR A 1 97 ? 6.616 -6.995 -15.751 1.00 95.25 97 TYR A O 1
ATOM 735 N N . TYR A 1 98 ? 4.626 -7.719 -16.465 1.00 97.62 98 TYR A N 1
ATOM 736 C CA . TYR A 1 98 ? 4.446 -6.680 -17.485 1.00 97.62 98 TYR A CA 1
ATOM 737 C C . TYR A 1 98 ? 4.297 -5.253 -16.925 1.00 97.62 98 TYR A C 1
ATOM 739 O O . TYR A 1 98 ? 4.522 -4.272 -17.636 1.00 97.62 98 TYR A O 1
ATOM 747 N N . PHE A 1 99 ? 3.951 -5.098 -15.644 1.00 97.56 99 PHE A N 1
ATOM 748 C CA . PHE A 1 99 ? 3.712 -3.778 -15.058 1.00 97.56 99 PHE A CA 1
ATOM 749 C C . PHE A 1 99 ? 4.923 -2.843 -15.099 1.00 97.56 99 PHE A C 1
ATOM 751 O O . PHE A 1 99 ? 4.739 -1.640 -15.250 1.00 97.56 99 PHE A O 1
ATOM 758 N N . ILE A 1 100 ? 6.155 -3.354 -15.007 1.00 96.50 100 ILE A N 1
ATOM 759 C CA . ILE A 1 100 ? 7.351 -2.500 -15.110 1.00 96.50 100 ILE A CA 1
ATOM 760 C C . ILE A 1 100 ? 7.408 -1.817 -16.473 1.00 96.50 100 ILE A C 1
ATOM 762 O O . ILE A 1 100 ? 7.670 -0.617 -16.547 1.00 96.50 100 ILE A O 1
ATOM 766 N N . GLU A 1 101 ? 7.159 -2.570 -17.543 1.00 97.38 101 GLU A N 1
ATOM 767 C CA . GLU A 1 101 ? 7.139 -2.042 -18.904 1.00 97.38 101 GLU A CA 1
ATOM 768 C C . GLU A 1 101 ? 6.008 -1.022 -19.061 1.00 97.38 101 GLU A C 1
ATOM 770 O O . GLU A 1 101 ? 6.254 0.125 -19.441 1.00 97.38 101 GLU A O 1
ATOM 775 N N . TYR A 1 102 ? 4.789 -1.410 -18.672 1.00 97.75 102 TYR A N 1
ATOM 776 C CA . TYR A 1 102 ? 3.611 -0.553 -18.757 1.00 97.75 102 TYR A CA 1
ATOM 777 C C . TYR A 1 102 ? 3.779 0.749 -17.962 1.00 97.75 102 TYR A C 1
ATOM 779 O O . TYR A 1 102 ? 3.618 1.848 -18.493 1.00 97.75 102 TYR A O 1
ATOM 787 N N . GLY A 1 103 ? 4.145 0.641 -16.685 1.00 97.19 103 GLY A N 1
ATOM 788 C CA . GLY A 1 103 ? 4.310 1.773 -15.783 1.00 97.19 103 GLY A CA 1
ATOM 789 C C . GLY A 1 103 ? 5.441 2.704 -16.218 1.00 97.19 103 GLY A C 1
ATOM 790 O O . GLY A 1 103 ? 5.283 3.921 -16.145 1.00 97.19 103 GLY A O 1
ATOM 791 N N . ASN A 1 104 ? 6.549 2.171 -16.746 1.00 97.75 104 ASN A N 1
ATOM 792 C CA . ASN A 1 104 ? 7.615 3.005 -17.305 1.00 97.75 104 ASN A CA 1
ATOM 793 C C . ASN A 1 104 ? 7.171 3.764 -18.560 1.00 97.75 104 ASN A C 1
ATOM 795 O O . ASN A 1 104 ? 7.549 4.924 -18.704 1.00 97.75 104 ASN A O 1
ATOM 799 N N . ALA A 1 105 ? 6.342 3.173 -19.426 1.00 96.75 105 ALA A N 1
ATOM 800 C CA . ALA A 1 105 ? 5.774 3.893 -20.566 1.00 96.75 105 ALA A CA 1
ATOM 801 C C . ALA A 1 105 ? 4.884 5.066 -20.109 1.00 96.75 105 ALA A C 1
ATOM 803 O O . ALA A 1 105 ? 5.003 6.176 -20.631 1.00 96.75 105 ALA A O 1
ATOM 804 N N . GLN A 1 106 ? 4.059 4.860 -19.074 1.00 96.00 106 GLN A N 1
ATOM 805 C CA . GLN A 1 106 ? 3.238 5.929 -18.487 1.00 96.00 106 GLN A CA 1
ATOM 806 C C . GLN A 1 106 ? 4.098 7.030 -17.835 1.00 96.00 106 GLN A C 1
ATOM 808 O O . GLN A 1 106 ? 3.833 8.222 -18.011 1.00 96.00 106 GLN A O 1
ATOM 813 N N . LEU A 1 107 ? 5.156 6.655 -17.106 1.00 96.56 107 LEU A N 1
ATOM 814 C CA . LEU A 1 107 ? 6.083 7.609 -16.489 1.00 96.56 107 LEU A CA 1
ATOM 815 C C . LEU A 1 107 ? 6.847 8.420 -17.540 1.00 96.56 107 LEU A C 1
ATOM 817 O O . LEU A 1 107 ? 6.927 9.642 -17.411 1.00 96.56 107 LEU A O 1
ATOM 821 N N . ALA A 1 108 ? 7.344 7.777 -18.598 1.00 96.88 108 ALA A N 1
ATOM 822 C CA . ALA A 1 108 ? 8.028 8.450 -19.698 1.00 96.88 108 ALA A CA 1
ATOM 823 C C . ALA A 1 108 ? 7.096 9.436 -20.420 1.00 96.88 108 ALA A C 1
ATOM 825 O O . ALA A 1 108 ? 7.485 10.576 -20.670 1.00 96.88 108 ALA A O 1
ATOM 826 N N . ALA A 1 109 ? 5.836 9.057 -20.662 1.00 95.25 109 ALA A N 1
ATOM 827 C CA . ALA A 1 109 ? 4.839 9.954 -21.245 1.00 95.25 109 ALA A CA 1
ATOM 828 C C . ALA A 1 109 ? 4.562 11.190 -20.365 1.00 95.25 109 ALA A C 1
ATOM 830 O O . ALA A 1 109 ? 4.300 12.279 -20.878 1.00 95.25 109 ALA A O 1
ATOM 831 N N . ARG A 1 110 ? 4.630 11.045 -19.034 1.00 94.31 110 ARG A N 1
ATOM 832 C CA . ARG A 1 110 ? 4.307 12.121 -18.085 1.00 94.31 110 ARG A CA 1
ATOM 833 C C . ARG A 1 110 ? 5.489 13.021 -17.716 1.00 94.31 110 ARG A C 1
ATOM 835 O O . ARG A 1 110 ? 5.264 14.212 -17.470 1.00 94.31 110 ARG A O 1
ATOM 842 N N . TYR A 1 111 ? 6.692 12.456 -17.619 1.00 95.94 111 TYR A N 1
ATOM 843 C CA . TYR A 1 111 ? 7.893 13.095 -17.062 1.00 95.94 111 TYR A CA 1
ATOM 844 C C . TYR A 1 111 ? 9.091 13.121 -18.027 1.00 95.94 111 TYR A C 1
ATOM 846 O O . TYR A 1 111 ? 10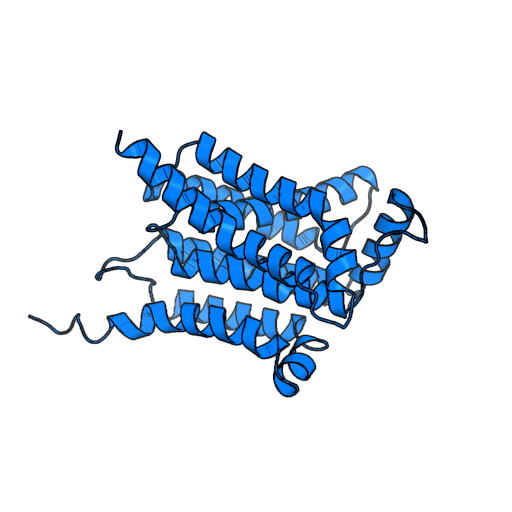.101 13.751 -17.715 1.00 95.94 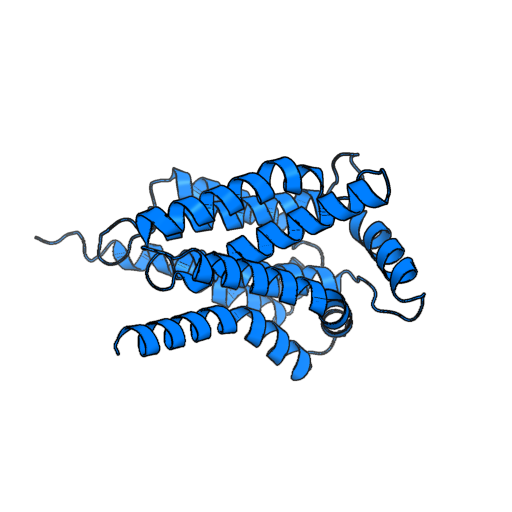111 TYR A O 1
ATOM 854 N N . GLY A 1 112 ? 8.981 12.483 -19.194 1.00 94.94 112 GLY A N 1
ATOM 855 C CA . GLY A 1 112 ? 10.065 12.317 -20.162 1.00 94.94 112 GLY A CA 1
ATOM 856 C C . GLY A 1 112 ? 11.017 11.164 -19.822 1.00 94.94 112 GLY A C 1
ATOM 857 O O . GLY A 1 112 ? 11.012 10.630 -18.715 1.00 94.94 112 GLY A O 1
ATOM 858 N N . GLU A 1 113 ? 11.878 10.802 -20.778 1.00 89.75 113 GLU A N 1
ATOM 859 C CA . GLU A 1 113 ? 12.810 9.659 -20.670 1.00 89.75 113 GLU A CA 1
ATOM 860 C C . GLU A 1 113 ? 13.837 9.775 -19.529 1.00 89.75 113 GLU A C 1
ATOM 862 O O . GLU A 1 113 ? 14.330 8.763 -19.033 1.00 89.75 113 GLU A O 1
ATOM 867 N N . GLY A 1 114 ? 14.155 11.001 -19.097 1.00 90.81 114 GLY A N 1
ATOM 868 C CA . GLY A 1 114 ? 15.042 11.273 -17.958 1.00 90.81 114 GLY A CA 1
ATOM 869 C C . GLY A 1 114 ? 14.333 11.325 -16.599 1.00 90.81 114 GLY A C 1
ATOM 870 O O . GLY A 1 114 ? 14.964 11.673 -15.603 1.00 90.81 114 GLY A O 1
ATOM 871 N N . GLY A 1 115 ? 13.025 11.055 -16.559 1.00 93.00 115 GLY A N 1
ATOM 872 C CA . GLY A 1 115 ? 12.222 11.064 -15.339 1.00 93.00 115 GLY A CA 1
ATOM 873 C C . GLY A 1 115 ? 12.416 9.821 -14.457 1.00 93.00 115 GLY A C 1
ATOM 874 O O . GLY A 1 115 ? 13.252 8.961 -14.741 1.00 93.00 115 GLY A O 1
ATOM 875 N N . PRO A 1 116 ? 11.634 9.704 -13.367 1.00 95.38 116 PRO A N 1
ATOM 876 C CA . PRO A 1 116 ? 11.619 8.508 -12.529 1.00 95.38 116 PRO A CA 1
ATOM 877 C C . PRO A 1 116 ? 11.277 7.254 -13.336 1.00 95.38 116 PRO A C 1
ATOM 879 O O . PRO A 1 116 ? 10.397 7.290 -14.195 1.00 95.38 116 PRO A O 1
ATOM 882 N N . ARG A 1 117 ? 11.935 6.135 -13.018 1.00 96.69 117 ARG A N 1
ATOM 883 C CA . ARG A 1 117 ? 11.693 4.835 -13.652 1.00 96.69 117 ARG A CA 1
ATOM 884 C C . ARG A 1 117 ? 11.483 3.759 -12.601 1.00 96.69 117 ARG A C 1
ATOM 886 O O . ARG A 1 117 ? 12.203 3.698 -11.607 1.00 96.69 117 ARG A O 1
ATOM 893 N N . LEU A 1 118 ? 10.506 2.902 -12.850 1.00 96.75 118 LEU A N 1
ATOM 894 C CA . LEU A 1 118 ? 10.296 1.678 -12.100 1.00 96.75 118 LEU A CA 1
ATOM 895 C C . LEU A 1 118 ? 11.435 0.703 -12.399 1.00 96.75 118 LEU A C 1
ATOM 897 O O . LEU A 1 118 ? 11.691 0.363 -13.556 1.00 96.75 118 LEU A O 1
ATOM 901 N N . THR A 1 119 ? 12.089 0.254 -11.335 1.00 95.81 119 THR A N 1
ATOM 902 C CA . THR A 1 119 ? 13.064 -0.838 -11.328 1.00 95.81 119 THR A CA 1
ATOM 903 C C . THR A 1 119 ? 12.560 -1.939 -10.404 1.00 95.81 119 THR A C 1
ATOM 905 O O . THR A 1 119 ? 11.736 -1.669 -9.523 1.00 95.81 119 THR A O 1
ATOM 908 N N . ASP A 1 120 ? 13.078 -3.159 -10.554 1.00 94.75 120 ASP A N 1
ATOM 909 C CA . ASP A 1 120 ? 12.765 -4.266 -9.639 1.00 94.75 120 ASP A CA 1
ATOM 910 C C . ASP A 1 120 ? 13.029 -3.862 -8.183 1.00 94.75 120 ASP A C 1
ATOM 912 O O . ASP A 1 120 ? 12.166 -4.014 -7.315 1.00 94.75 120 ASP A O 1
ATOM 916 N N . LEU A 1 121 ? 14.183 -3.221 -7.951 1.00 94.94 121 LEU A N 1
ATOM 917 C CA . LEU A 1 121 ? 14.598 -2.686 -6.657 1.00 94.94 121 LEU A CA 1
ATOM 918 C C . LEU A 1 121 ? 13.576 -1.706 -6.064 1.00 94.94 121 LEU A C 1
ATOM 920 O O . LEU A 1 121 ? 13.198 -1.829 -4.896 1.00 94.94 121 LEU A O 1
ATOM 924 N N . ALA A 1 122 ? 13.120 -0.732 -6.857 1.00 96.19 122 ALA A N 1
ATOM 925 C CA . ALA A 1 122 ? 12.143 0.250 -6.404 1.00 96.19 122 ALA A CA 1
ATOM 926 C C . ALA A 1 122 ? 10.804 -0.417 -6.068 1.00 96.19 122 ALA A C 1
ATOM 928 O O . ALA A 1 122 ? 10.234 -0.164 -5.005 1.00 96.19 122 ALA A O 1
ATOM 929 N N . ILE A 1 123 ? 10.319 -1.292 -6.951 1.00 96.19 123 ILE A N 1
ATOM 930 C CA . ILE A 1 123 ? 9.018 -1.947 -6.814 1.00 96.19 123 ILE A CA 1
ATOM 931 C C . ILE A 1 123 ? 8.973 -2.836 -5.583 1.00 96.19 123 ILE A C 1
ATOM 933 O O . ILE A 1 123 ? 8.029 -2.706 -4.800 1.00 96.19 123 ILE A O 1
ATOM 937 N N . TYR A 1 124 ? 9.959 -3.717 -5.379 1.00 95.94 124 TYR A N 1
ATOM 938 C CA . TYR A 1 124 ? 9.895 -4.612 -4.228 1.00 95.94 124 TYR A CA 1
ATOM 939 C C . TYR A 1 124 ? 9.995 -3.810 -2.927 1.00 95.94 124 TYR A C 1
ATOM 941 O O . TYR A 1 124 ? 9.224 -4.066 -2.009 1.00 95.94 124 TYR A O 1
ATOM 949 N N . ARG A 1 125 ? 10.861 -2.784 -2.855 1.00 97.12 125 ARG A N 1
ATOM 950 C CA . ARG A 1 125 ? 10.984 -1.920 -1.667 1.00 97.12 125 ARG A CA 1
ATOM 951 C C . ARG A 1 125 ? 9.700 -1.175 -1.348 1.00 97.12 125 ARG A C 1
ATOM 953 O O . ARG A 1 125 ? 9.284 -1.161 -0.193 1.00 97.12 125 ARG A O 1
ATOM 960 N N . ILE A 1 126 ? 9.070 -0.563 -2.347 1.00 97.25 126 ILE A N 1
ATOM 961 C CA . ILE A 1 126 ? 7.802 0.149 -2.160 1.00 97.25 126 ILE A CA 1
ATOM 962 C C . ILE A 1 126 ? 6.731 -0.827 -1.675 1.00 97.25 126 ILE A C 1
ATOM 964 O O . ILE A 1 126 ? 6.072 -0.574 -0.668 1.00 97.25 126 ILE A O 1
ATOM 968 N N . ASN A 1 127 ? 6.592 -1.975 -2.329 1.00 97.81 127 ASN A N 1
ATOM 969 C CA . ASN A 1 127 ? 5.542 -2.925 -1.998 1.00 97.81 127 ASN A CA 1
ATOM 970 C C . ASN A 1 127 ? 5.745 -3.604 -0.635 1.00 97.81 127 ASN A C 1
ATOM 972 O O . ASN A 1 127 ? 4.790 -3.747 0.126 1.00 97.81 127 ASN A O 1
ATOM 976 N N . THR A 1 128 ? 6.963 -3.967 -0.246 1.00 97.44 128 THR A N 1
ATOM 977 C CA . THR A 1 128 ? 7.178 -4.596 1.065 1.00 97.44 128 THR A CA 1
ATOM 978 C C . THR A 1 128 ? 7.200 -3.576 2.209 1.00 97.44 128 THR A C 1
ATOM 980 O O . THR A 1 128 ? 6.616 -3.828 3.263 1.00 97.44 128 THR A O 1
ATOM 983 N N . LEU A 1 129 ? 7.805 -2.396 2.031 1.00 96.75 129 LEU A N 1
ATOM 984 C CA . LEU A 1 129 ? 7.971 -1.421 3.121 1.00 96.75 129 LEU A CA 1
ATOM 985 C C . LEU A 1 129 ? 6.848 -0.389 3.204 1.00 96.75 129 LEU A C 1
ATOM 987 O O . LEU A 1 129 ? 6.422 -0.057 4.307 1.00 96.75 129 LEU A O 1
ATOM 991 N N . ALA A 1 130 ? 6.360 0.127 2.074 1.00 95.75 130 ALA A N 1
ATOM 992 C CA . ALA A 1 130 ? 5.294 1.134 2.058 1.00 95.75 130 ALA A CA 1
ATOM 993 C C . ALA A 1 130 ? 3.885 0.533 1.968 1.00 95.75 130 ALA A C 1
ATOM 995 O O . ALA A 1 130 ? 2.915 1.255 2.195 1.00 95.75 130 ALA A O 1
ATOM 996 N N . VAL A 1 131 ? 3.752 -0.768 1.687 1.00 97.06 131 VAL A N 1
ATOM 997 C CA . VAL A 1 131 ? 2.447 -1.444 1.676 1.00 97.06 131 VAL A CA 1
ATOM 998 C C . VAL A 1 131 ? 2.365 -2.524 2.749 1.00 97.06 131 VAL A C 1
ATOM 1000 O O . VAL A 1 131 ? 1.548 -2.386 3.660 1.00 97.06 131 VAL A O 1
ATOM 1003 N N . TRP A 1 132 ? 3.192 -3.577 2.715 1.00 97.75 132 TRP A N 1
ATOM 1004 C CA . TRP A 1 132 ? 2.999 -4.697 3.653 1.00 97.75 132 TRP A CA 1
ATOM 1005 C C . TRP A 1 132 ? 3.103 -4.245 5.108 1.00 97.75 132 TRP A C 1
ATOM 1007 O O . TRP A 1 132 ? 2.224 -4.557 5.911 1.00 97.75 132 TRP A O 1
ATOM 1017 N N . VAL A 1 133 ? 4.130 -3.461 5.445 1.00 96.94 133 VAL A N 1
ATOM 1018 C CA . VAL A 1 133 ? 4.338 -2.984 6.818 1.00 96.94 133 VAL A CA 1
ATOM 1019 C C . VAL A 1 133 ? 3.168 -2.109 7.305 1.00 96.94 133 VAL A C 1
ATOM 1021 O O . VAL A 1 133 ? 2.600 -2.456 8.342 1.00 96.94 133 VAL A O 1
ATOM 1024 N N . PRO A 1 134 ? 2.708 -1.053 6.598 1.00 96.44 134 PRO A N 1
ATOM 1025 C CA . PRO A 1 134 ? 1.524 -0.290 7.010 1.00 96.44 134 PRO A CA 1
ATOM 1026 C C . PRO A 1 134 ? 0.241 -1.117 7.164 1.00 96.44 134 PRO A C 1
ATOM 1028 O O . PRO A 1 134 ? -0.540 -0.871 8.085 1.00 96.44 134 PRO A O 1
ATOM 1031 N N . PHE A 1 135 ? 0.020 -2.123 6.315 1.00 97.31 135 PHE A N 1
ATOM 1032 C CA . PHE A 1 135 ? -1.170 -2.977 6.395 1.00 97.31 135 PHE A CA 1
ATOM 1033 C C . PHE A 1 135 ? -1.091 -3.955 7.573 1.00 97.31 135 PHE A C 1
ATOM 1035 O O . PHE A 1 135 ? -2.073 -4.143 8.295 1.00 97.31 135 PHE A O 1
ATOM 1042 N N . LEU A 1 136 ? 0.092 -4.508 7.847 1.00 95.75 136 LEU A N 1
ATOM 1043 C CA . LEU A 1 136 ? 0.353 -5.272 9.067 1.00 95.75 136 LEU A CA 1
ATOM 1044 C C . LEU A 1 136 ? 0.193 -4.395 10.318 1.00 95.75 136 LEU A C 1
ATOM 1046 O O . LEU A 1 136 ? -0.409 -4.830 11.305 1.00 95.75 136 LEU A O 1
ATOM 1050 N N . LEU A 1 137 ? 0.649 -3.138 10.268 1.00 95.06 137 LEU A N 1
ATOM 1051 C CA . LEU A 1 137 ? 0.408 -2.149 11.318 1.00 95.06 137 LEU A CA 1
ATOM 1052 C C . LEU A 1 137 ? -1.089 -1.898 11.518 1.00 95.06 137 LEU A C 1
ATOM 1054 O O . LEU A 1 137 ? -1.515 -1.785 12.663 1.00 95.06 137 LEU A O 1
ATOM 1058 N N . ALA A 1 138 ? -1.895 -1.829 10.455 1.00 95.44 138 ALA A N 1
ATOM 1059 C CA . ALA A 1 138 ? -3.344 -1.653 10.558 1.00 95.44 138 ALA A CA 1
ATOM 1060 C C . ALA A 1 138 ? -4.021 -2.828 11.283 1.00 95.44 138 ALA A C 1
ATOM 1062 O O . ALA A 1 138 ? -4.877 -2.607 12.144 1.00 95.44 138 ALA A O 1
ATOM 1063 N N . ILE A 1 139 ? -3.590 -4.062 11.003 1.00 93.31 139 ILE A N 1
ATOM 1064 C CA . ILE A 1 139 ? -4.040 -5.267 11.718 1.00 93.31 139 ILE A CA 1
ATOM 1065 C C . ILE A 1 139 ? -3.655 -5.183 13.198 1.00 93.31 139 ILE A C 1
ATOM 1067 O O . ILE A 1 139 ? -4.499 -5.377 14.075 1.00 93.31 139 ILE A O 1
ATOM 1071 N N . TRP A 1 140 ? -2.391 -4.865 13.492 1.00 91.25 140 TRP A N 1
ATOM 1072 C CA . TRP A 1 140 ? -1.911 -4.735 14.867 1.00 91.25 140 TRP A CA 1
ATOM 1073 C C . TRP A 1 140 ? -2.594 -3.589 15.626 1.00 91.25 140 TRP A C 1
ATOM 1075 O O . TRP A 1 140 ? -2.857 -3.713 16.823 1.00 91.25 140 TRP A O 1
ATOM 1085 N N . ALA A 1 141 ? -2.891 -2.481 14.951 1.00 91.50 141 ALA A N 1
ATOM 1086 C CA . ALA A 1 141 ? -3.544 -1.303 15.505 1.00 91.50 141 ALA A CA 1
ATOM 1087 C C . ALA A 1 141 ? -5.012 -1.565 15.862 1.00 91.50 141 ALA A C 1
ATOM 1089 O O . ALA A 1 141 ? -5.455 -1.198 16.957 1.00 91.50 141 ALA A O 1
ATOM 1090 N N . GLY A 1 142 ? -5.767 -2.180 14.946 1.00 91.06 142 GLY A N 1
ATOM 1091 C CA . GLY A 1 142 ? -7.196 -2.448 15.102 1.00 91.06 142 GLY A CA 1
ATOM 1092 C C . GLY A 1 142 ? -8.004 -1.214 15.517 1.00 91.06 142 GLY A C 1
ATOM 1093 O O . GLY A 1 142 ? -7.688 -0.075 15.159 1.00 91.06 142 GLY A O 1
ATOM 1094 N N . ARG A 1 143 ? -9.031 -1.414 16.352 1.00 90.19 143 ARG A N 1
ATOM 1095 C CA . ARG A 1 143 ? -9.866 -0.314 16.874 1.00 90.19 143 ARG A CA 1
ATOM 1096 C C . ARG A 1 143 ? -9.126 0.640 17.811 1.00 90.19 143 ARG A C 1
ATOM 1098 O O . ARG A 1 143 ? -9.640 1.714 18.118 1.00 90.19 143 ARG A O 1
ATOM 1105 N N . ARG A 1 144 ? -7.938 0.265 18.307 1.00 88.81 144 ARG A N 1
ATOM 1106 C CA . ARG A 1 144 ? -7.153 1.116 19.216 1.00 88.81 144 ARG A CA 1
ATOM 1107 C C . ARG A 1 144 ? -6.610 2.327 18.467 1.00 88.81 144 ARG A C 1
ATOM 1109 O O . ARG A 1 144 ? -6.658 3.429 19.005 1.00 88.81 144 ARG A O 1
ATOM 1116 N N . LEU A 1 145 ? -6.122 2.159 17.244 1.00 92.69 145 LEU A N 1
ATOM 1117 C CA . LEU A 1 145 ? -5.522 3.251 16.475 1.00 92.69 145 LEU A CA 1
ATOM 1118 C C . LEU A 1 145 ? -6.191 3.340 15.090 1.00 92.69 145 LEU A C 1
ATOM 1120 O O . LEU A 1 145 ? -5.564 2.995 14.088 1.00 92.69 145 LEU A O 1
ATOM 1124 N N . PRO A 1 146 ? -7.470 3.769 15.010 1.00 94.25 146 PRO A N 1
ATOM 1125 C CA . PRO A 1 146 ? -8.265 3.686 13.782 1.00 94.25 146 PRO A CA 1
ATOM 1126 C C . PRO A 1 146 ? -7.638 4.413 12.587 1.00 94.25 146 PRO A C 1
ATOM 1128 O O . PRO A 1 146 ? -7.816 3.966 11.457 1.00 94.25 146 PRO A O 1
ATOM 1131 N N . TRP A 1 147 ? -6.870 5.486 12.811 1.00 96.56 147 TRP A N 1
ATOM 1132 C CA . TRP A 1 147 ? -6.189 6.219 11.737 1.00 96.56 147 TRP A CA 1
ATOM 1133 C C . TRP A 1 147 ? -5.230 5.356 10.912 1.00 96.56 147 TRP A C 1
ATOM 1135 O O . TRP A 1 147 ? -5.109 5.586 9.714 1.00 96.56 147 TRP A O 1
ATOM 1145 N N . VAL A 1 148 ? -4.605 4.337 11.511 1.00 96.75 148 VAL A N 1
ATOM 1146 C CA . VAL A 1 148 ? -3.683 3.435 10.800 1.00 96.75 148 VAL A CA 1
ATOM 1147 C C . VAL A 1 148 ? -4.427 2.637 9.732 1.00 96.75 148 VAL A C 1
ATOM 1149 O O . VAL A 1 148 ? -4.023 2.610 8.573 1.00 96.75 148 VAL A O 1
ATOM 1152 N N . GLY A 1 149 ? -5.568 2.049 10.091 1.00 97.56 149 GLY A N 1
ATOM 1153 C CA . GLY A 1 149 ? -6.393 1.325 9.128 1.00 97.56 149 GLY A CA 1
ATOM 1154 C C . GLY A 1 149 ? -7.116 2.234 8.133 1.00 97.56 149 GLY A C 1
ATOM 1155 O O . GLY A 1 149 ? -7.305 1.841 6.988 1.00 97.56 149 GLY A O 1
ATOM 1156 N N . LEU A 1 150 ? -7.483 3.462 8.525 1.00 98.38 150 LEU A N 1
ATOM 1157 C CA . LEU A 1 150 ? -8.038 4.451 7.589 1.00 98.38 150 LEU A CA 1
ATOM 1158 C C . LEU A 1 150 ? -7.015 4.881 6.535 1.00 98.38 150 LEU A C 1
ATOM 1160 O O . LEU A 1 150 ? -7.382 5.016 5.372 1.00 98.38 150 LEU A O 1
ATOM 1164 N N . ALA A 1 151 ? -5.754 5.066 6.926 1.00 98.31 151 ALA A N 1
ATOM 1165 C CA . ALA A 1 151 ? -4.663 5.356 6.003 1.00 98.31 151 ALA A CA 1
ATOM 1166 C C . ALA A 1 151 ? -4.405 4.179 5.050 1.00 98.31 151 ALA A C 1
ATOM 1168 O O . ALA A 1 151 ? -4.303 4.397 3.847 1.00 98.31 151 ALA A O 1
ATOM 1169 N N . ALA A 1 152 ? -4.387 2.938 5.553 1.00 98.44 152 ALA A N 1
ATOM 1170 C CA . ALA A 1 152 ? -4.239 1.742 4.719 1.00 98.44 152 ALA A CA 1
ATOM 1171 C C . ALA A 1 152 ? -5.400 1.580 3.716 1.00 98.44 152 ALA A C 1
ATOM 1173 O O . ALA A 1 152 ? -5.174 1.403 2.520 1.00 98.44 152 ALA A O 1
ATOM 1174 N N . ALA A 1 153 ? -6.650 1.712 4.173 1.00 98.75 153 ALA A N 1
ATOM 1175 C CA . ALA A 1 153 ? -7.821 1.664 3.297 1.00 98.75 153 ALA A CA 1
ATOM 1176 C C . ALA A 1 153 ? -7.847 2.824 2.289 1.00 98.75 153 ALA A C 1
ATOM 1178 O O . ALA A 1 153 ? -8.265 2.631 1.151 1.00 98.75 153 ALA A O 1
ATOM 1179 N N . GLY A 1 154 ? -7.386 4.011 2.693 1.00 98.69 154 GLY A N 1
ATOM 1180 C CA . GLY A 1 154 ? -7.235 5.170 1.817 1.00 98.69 154 GLY A CA 1
ATOM 1181 C C . GLY A 1 154 ? -6.181 4.950 0.742 1.00 98.69 154 GLY A C 1
ATOM 1182 O O . GLY A 1 154 ? -6.453 5.218 -0.421 1.00 98.69 154 GLY A O 1
ATOM 1183 N N . LEU A 1 155 ? -5.021 4.393 1.099 1.00 98.50 155 LEU A N 1
ATOM 1184 C CA . LEU A 1 155 ? -3.980 4.028 0.140 1.00 98.50 155 LEU A CA 1
ATOM 1185 C C . LEU A 1 155 ? -4.496 3.004 -0.879 1.00 98.50 155 LEU A C 1
ATOM 1187 O O . LEU A 1 155 ? -4.330 3.215 -2.076 1.00 98.50 155 LEU A O 1
ATOM 1191 N N . MET A 1 156 ? -5.179 1.952 -0.413 1.00 98.81 156 MET A N 1
ATOM 1192 C CA . MET A 1 156 ? -5.786 0.931 -1.276 1.00 98.81 156 MET A CA 1
ATOM 1193 C C . MET A 1 156 ? -6.854 1.511 -2.210 1.00 98.81 156 MET A C 1
ATOM 1195 O O . MET A 1 156 ? -6.853 1.213 -3.401 1.00 98.81 156 MET A O 1
ATOM 1199 N N . LEU A 1 157 ? -7.755 2.353 -1.687 1.00 98.88 157 LEU A N 1
ATOM 1200 C CA . LEU A 1 157 ? -8.780 3.009 -2.501 1.00 98.88 157 LEU A CA 1
ATOM 1201 C C . LEU A 1 157 ? -8.136 3.883 -3.575 1.00 98.88 157 LEU A C 1
ATOM 1203 O O . LEU A 1 157 ? -8.503 3.779 -4.740 1.00 98.88 157 LEU A O 1
ATOM 1207 N N . THR A 1 158 ? -7.184 4.733 -3.186 1.00 98.75 158 THR A N 1
ATOM 1208 C CA . THR A 1 158 ? -6.497 5.617 -4.123 1.00 98.75 158 THR A CA 1
ATOM 1209 C C . THR A 1 158 ? -5.796 4.814 -5.210 1.00 98.75 158 THR A C 1
ATOM 1211 O O . THR A 1 158 ? -5.981 5.144 -6.377 1.00 98.75 158 THR A O 1
ATOM 1214 N N . ASN A 1 159 ? -5.078 3.743 -4.860 1.00 98.62 159 ASN A N 1
ATOM 1215 C CA . ASN A 1 159 ? -4.413 2.904 -5.855 1.00 98.62 159 ASN A CA 1
ATOM 1216 C C . ASN A 1 159 ? -5.423 2.327 -6.861 1.00 98.62 159 ASN A C 1
ATOM 1218 O O . ASN A 1 159 ? -5.306 2.529 -8.068 1.00 98.62 159 ASN A O 1
ATOM 1222 N N . GLY A 1 160 ? -6.518 1.749 -6.359 1.00 98.69 160 GLY A N 1
ATOM 1223 C CA . GLY A 1 160 ? -7.568 1.215 -7.224 1.00 98.69 160 GLY A CA 1
ATOM 1224 C C . GLY A 1 160 ? -8.178 2.271 -8.153 1.00 98.69 160 GLY A C 1
ATOM 1225 O O . GLY A 1 160 ? -8.434 1.999 -9.325 1.00 98.69 160 GLY A O 1
ATOM 1226 N N . LEU A 1 161 ? -8.367 3.499 -7.660 1.00 98.69 161 LEU A N 1
ATOM 1227 C CA . LEU A 1 161 ? -8.853 4.614 -8.473 1.00 98.69 161 LEU A CA 1
ATOM 1228 C C . LEU A 1 161 ? -7.845 5.058 -9.540 1.00 98.69 161 LEU A C 1
ATOM 1230 O O . LEU A 1 161 ? -8.284 5.455 -10.616 1.00 98.69 161 LEU A O 1
ATOM 1234 N N . PHE A 1 162 ? -6.534 4.976 -9.292 1.00 97.94 162 PHE A N 1
ATOM 1235 C CA . PHE A 1 162 ? -5.518 5.276 -10.306 1.00 97.94 162 PHE A CA 1
ATOM 1236 C C . PHE A 1 162 ? -5.558 4.274 -11.461 1.00 97.94 162 PHE A C 1
ATOM 1238 O O . PHE A 1 162 ? -5.612 4.705 -12.612 1.00 97.94 162 PHE A O 1
ATOM 1245 N N . HIS A 1 163 ? -5.628 2.969 -11.184 1.00 98.50 163 HIS A N 1
ATOM 1246 C CA . HIS A 1 163 ? -5.775 1.956 -12.239 1.00 98.50 163 HIS A CA 1
ATOM 1247 C C . HIS A 1 163 ? -7.047 2.159 -13.063 1.00 98.50 163 HIS A C 1
ATOM 1249 O O . HIS A 1 163 ? -7.012 2.092 -14.294 1.00 98.50 163 HIS A O 1
ATOM 1255 N N . ILE A 1 164 ? -8.171 2.445 -12.395 1.00 98.69 164 ILE A N 1
ATOM 1256 C CA . ILE A 1 164 ? -9.448 2.729 -13.061 1.00 98.69 164 ILE A CA 1
ATOM 1257 C C . ILE A 1 164 ? -9.334 3.991 -13.920 1.00 98.69 164 ILE A C 1
ATOM 1259 O O . ILE A 1 164 ? -9.769 3.986 -15.069 1.00 98.69 164 ILE A O 1
ATOM 1263 N N . LEU A 1 165 ? -8.740 5.064 -13.393 1.00 98.06 165 LEU A N 1
ATOM 1264 C CA . LEU A 1 165 ? -8.566 6.311 -14.130 1.00 98.06 165 LEU A CA 1
ATOM 1265 C C . LEU A 1 165 ? -7.707 6.099 -15.378 1.00 98.06 165 LEU A C 1
ATOM 1267 O O . LEU A 1 165 ? -8.136 6.498 -16.453 1.00 98.06 165 LEU A O 1
ATOM 1271 N N . ILE A 1 166 ? -6.553 5.437 -15.251 1.00 97.44 166 ILE A N 1
ATOM 1272 C CA . ILE A 1 166 ? -5.659 5.138 -16.379 1.00 97.44 166 ILE A CA 1
ATOM 1273 C C . ILE A 1 166 ? -6.387 4.306 -17.439 1.00 97.44 166 ILE A C 1
ATOM 1275 O O . ILE A 1 166 ? -6.293 4.600 -18.629 1.00 97.44 166 ILE A O 1
ATOM 1279 N N . ALA A 1 167 ? -7.172 3.309 -17.021 1.00 98.12 167 ALA A N 1
ATOM 1280 C CA . ALA A 1 167 ? -7.953 2.497 -17.949 1.00 98.12 167 ALA A CA 1
ATOM 1281 C C . ALA A 1 167 ? -8.977 3.330 -18.730 1.00 98.12 167 ALA A C 1
ATOM 1283 O O . ALA A 1 167 ? -9.139 3.155 -19.936 1.00 98.12 167 ALA A O 1
ATOM 1284 N N . LEU A 1 168 ? -9.655 4.259 -18.051 1.00 98.38 168 LEU A N 1
ATOM 1285 C CA . LEU A 1 168 ? -10.631 5.149 -18.675 1.00 98.38 168 LEU A CA 1
ATOM 1286 C C . LEU A 1 168 ? -9.973 6.183 -19.594 1.00 98.38 168 LEU A C 1
ATOM 1288 O O . LEU A 1 168 ? -10.522 6.472 -20.654 1.00 98.38 168 LEU A O 1
ATOM 1292 N N . THR A 1 169 ? -8.822 6.744 -19.212 1.00 97.56 169 THR A N 1
ATOM 1293 C CA . THR A 1 169 ? -8.125 7.754 -20.023 1.00 97.56 169 THR A CA 1
ATOM 1294 C C . THR A 1 169 ? -7.489 7.150 -21.264 1.00 97.56 169 THR A C 1
ATOM 1296 O O . THR A 1 169 ? -7.523 7.773 -22.322 1.00 97.56 169 THR A O 1
ATOM 1299 N N . ASN A 1 170 ? -6.930 5.947 -21.141 1.00 96.62 170 ASN A N 1
ATOM 1300 C CA . ASN A 1 170 ? -6.196 5.297 -22.223 1.00 96.62 170 ASN A CA 1
ATOM 1301 C C . ASN A 1 170 ? -7.092 4.358 -23.049 1.00 96.62 170 ASN A C 1
ATOM 1303 O O . ASN A 1 170 ? -6.710 3.957 -24.144 1.00 96.62 170 ASN A O 1
ATOM 1307 N N . GLY A 1 171 ? -8.289 4.023 -22.554 1.00 97.31 171 GLY A N 1
ATOM 1308 C CA . GLY A 1 171 ? -9.220 3.117 -23.229 1.00 97.31 171 GLY A CA 1
ATOM 1309 C C . GLY A 1 171 ? -8.730 1.668 -23.280 1.00 97.31 171 GLY A C 1
ATOM 1310 O O . GLY A 1 171 ? -9.124 0.919 -24.172 1.00 97.31 171 GLY A O 1
ATOM 1311 N N . GLU A 1 172 ? -7.867 1.270 -22.347 1.00 96.50 172 GLU A N 1
ATOM 1312 C CA . GLU A 1 172 ? -7.191 -0.028 -22.351 1.00 96.50 172 GLU A CA 1
ATOM 1313 C C . GLU A 1 172 ? -7.107 -0.637 -20.947 1.00 96.50 172 GLU A C 1
ATOM 1315 O O . GLU A 1 172 ? -7.201 0.044 -19.924 1.00 96.50 172 GLU A O 1
ATOM 1320 N N . TYR A 1 173 ? -6.898 -1.949 -20.893 1.00 97.50 173 TYR A N 1
ATOM 1321 C CA . TYR A 1 173 ? -6.566 -2.632 -19.650 1.00 97.50 173 TYR A CA 1
ATOM 1322 C C . TYR A 1 173 ? -5.125 -2.315 -19.221 1.00 97.50 173 TYR A C 1
ATOM 1324 O O . TYR A 1 173 ? -4.207 -2.333 -20.041 1.00 97.50 173 TYR A O 1
ATOM 1332 N N . ASN A 1 174 ? -4.922 -2.123 -17.917 1.00 98.19 174 ASN A N 1
ATOM 1333 C CA . ASN A 1 174 ? -3.603 -2.044 -17.293 1.00 98.19 174 ASN A CA 1
ATOM 1334 C C . ASN A 1 174 ? -3.467 -3.097 -16.175 1.00 98.19 174 ASN A C 1
ATOM 1336 O O . ASN A 1 174 ? -4.476 -3.407 -15.528 1.00 98.19 174 ASN A O 1
ATOM 1340 N N . PRO A 1 175 ? -2.258 -3.650 -15.936 1.00 98.38 175 PRO A N 1
ATOM 1341 C CA . PRO A 1 175 ? -2.035 -4.590 -14.837 1.00 98.38 175 PRO A CA 1
ATOM 1342 C C . PRO A 1 175 ? -2.461 -3.973 -13.504 1.00 98.38 175 PRO A C 1
ATOM 1344 O O . PRO A 1 175 ? -2.125 -2.823 -13.236 1.00 98.38 175 PRO A O 1
ATOM 1347 N N . GLY A 1 176 ? -3.230 -4.707 -12.701 1.00 97.94 176 GLY A N 1
ATOM 1348 C CA . GLY A 1 176 ? -3.812 -4.212 -11.449 1.00 97.94 176 GLY A CA 1
ATOM 1349 C C . GLY A 1 176 ? -5.277 -3.771 -11.572 1.00 97.94 176 GLY A C 1
ATOM 1350 O O . GLY A 1 176 ? -5.978 -3.668 -10.560 1.00 97.94 176 GLY A O 1
ATOM 1351 N N . LEU A 1 177 ? -5.801 -3.534 -12.785 1.00 98.62 177 LEU A N 1
ATOM 1352 C CA . LEU A 1 177 ? -7.175 -3.043 -12.980 1.00 98.62 177 LEU A CA 1
ATOM 1353 C C . LEU A 1 177 ? -8.237 -4.045 -12.515 1.00 98.62 177 LEU A C 1
ATOM 1355 O O . LEU A 1 177 ? -9.249 -3.653 -11.925 1.00 98.62 177 LEU A O 1
ATOM 1359 N N . ALA A 1 178 ? -8.027 -5.336 -12.779 1.00 98.44 178 ALA A N 1
ATOM 1360 C CA . ALA A 1 178 ? -9.018 -6.360 -12.467 1.00 98.44 178 ALA A CA 1
ATOM 1361 C C . ALA A 1 178 ? -9.253 -6.424 -10.954 1.00 98.44 178 ALA A C 1
ATOM 1363 O O . ALA A 1 178 ? -10.383 -6.287 -10.477 1.00 98.44 178 ALA A O 1
ATOM 1364 N N . THR A 1 179 ? -8.168 -6.547 -10.190 1.00 98.62 179 THR A N 1
ATOM 1365 C CA . THR A 1 179 ? -8.217 -6.564 -8.725 1.00 98.62 179 THR A CA 1
ATOM 1366 C C . THR A 1 179 ? -8.579 -5.199 -8.133 1.00 98.62 179 THR A C 1
ATOM 1368 O O . THR A 1 179 ? -9.236 -5.150 -7.090 1.00 98.62 179 THR A O 1
ATOM 1371 N N . SER A 1 180 ? -8.287 -4.092 -8.820 1.00 98.62 180 SER A N 1
ATOM 1372 C CA . SER A 1 180 ? -8.760 -2.760 -8.421 1.00 98.62 180 SER A CA 1
ATOM 1373 C C . SER A 1 180 ? -10.289 -2.675 -8.371 1.00 98.62 180 SER A C 1
ATOM 1375 O O . SER A 1 180 ? -10.864 -2.185 -7.393 1.00 98.62 180 SER A O 1
ATOM 1377 N N . LEU A 1 181 ? -10.956 -3.205 -9.400 1.00 98.62 181 LEU A N 1
ATOM 1378 C CA . LEU A 1 181 ? -12.415 -3.219 -9.507 1.00 98.62 181 LEU A CA 1
ATOM 1379 C C . LEU A 1 181 ? -13.061 -4.204 -8.528 1.00 98.62 181 LEU A C 1
ATOM 1381 O O . LEU A 1 181 ? -14.025 -3.850 -7.847 1.00 98.62 181 LEU A O 1
ATOM 1385 N N . VAL A 1 182 ? -12.548 -5.437 -8.457 1.00 98.56 182 VAL A N 1
ATOM 1386 C CA . VAL A 1 182 ? -13.227 -6.522 -7.725 1.00 98.56 182 VAL A CA 1
ATOM 1387 C C . VAL A 1 182 ? -12.797 -6.646 -6.263 1.00 98.56 182 VAL A C 1
ATOM 1389 O O . VAL A 1 182 ? -13.556 -7.191 -5.464 1.00 98.56 182 VAL A O 1
ATOM 1392 N N . LEU A 1 183 ? -11.621 -6.127 -5.888 1.00 98.56 183 LEU A N 1
ATOM 1393 C CA . LEU A 1 183 ? -11.094 -6.181 -4.519 1.00 98.56 183 LEU A CA 1
ATOM 1394 C C . LEU A 1 183 ? -10.946 -4.783 -3.908 1.00 98.56 183 LEU A C 1
ATOM 1396 O O . LEU A 1 183 ? -11.609 -4.489 -2.912 1.00 98.56 183 LEU A O 1
ATOM 1400 N N . PHE A 1 184 ? -10.112 -3.905 -4.476 1.00 98.69 184 PHE A N 1
ATOM 1401 C CA . PHE A 1 184 ? -9.737 -2.649 -3.805 1.00 98.69 184 PHE A CA 1
ATOM 1402 C C . PHE A 1 184 ? -10.926 -1.736 -3.560 1.00 98.69 184 PHE A C 1
ATOM 1404 O O . PHE A 1 184 ? -11.149 -1.305 -2.425 1.00 98.69 184 PHE A O 1
ATOM 1411 N N . LEU A 1 185 ? -11.719 -1.463 -4.595 1.00 98.62 185 LEU A N 1
ATOM 1412 C CA . LEU A 1 185 ? -12.874 -0.585 -4.478 1.00 98.62 185 LEU A CA 1
ATOM 1413 C C . LEU A 1 185 ? -13.910 -1.105 -3.457 1.00 98.62 185 LEU A C 1
ATOM 1415 O O . LEU A 1 185 ? -14.204 -0.383 -2.497 1.00 98.62 185 LEU A O 1
ATOM 1419 N N . PRO A 1 186 ? -14.444 -2.339 -3.566 1.00 98.69 186 PRO A N 1
ATOM 1420 C CA . PRO A 1 186 ? -15.449 -2.811 -2.617 1.00 98.69 186 PRO A CA 1
ATOM 1421 C C . PRO A 1 186 ? -14.903 -2.968 -1.192 1.00 98.69 186 PRO A C 1
ATOM 1423 O O . PRO A 1 186 ? -15.595 -2.602 -0.238 1.00 98.69 186 PRO A O 1
ATOM 1426 N N . ILE A 1 187 ? -13.674 -3.469 -1.018 1.00 98.69 187 ILE A N 1
ATOM 1427 C CA . ILE A 1 187 ? -13.123 -3.754 0.315 1.00 98.69 187 ILE A CA 1
ATOM 1428 C C . ILE A 1 187 ? -12.741 -2.460 1.040 1.00 98.69 187 ILE A C 1
ATOM 1430 O O . ILE A 1 187 ? -13.033 -2.335 2.230 1.00 98.69 187 ILE A O 1
ATOM 1434 N N . SER A 1 188 ? -12.172 -1.461 0.356 1.00 98.69 188 SER A N 1
ATOM 1435 C CA . SER A 1 188 ? -11.866 -0.161 0.980 1.00 98.69 188 SER A CA 1
ATOM 1436 C C . SER A 1 188 ? -13.139 0.563 1.433 1.00 98.69 188 SER A C 1
ATOM 1438 O O . SER A 1 188 ? -13.227 1.009 2.580 1.00 98.69 188 SER A O 1
ATOM 1440 N N . ILE A 1 189 ? -14.175 0.605 0.586 1.00 98.56 189 ILE A N 1
ATOM 1441 C CA . ILE A 1 189 ? -15.482 1.188 0.927 1.00 98.56 189 ILE A CA 1
ATOM 1442 C C . ILE A 1 189 ? -16.120 0.438 2.103 1.00 98.56 189 ILE A C 1
ATOM 1444 O O . ILE A 1 189 ? -16.634 1.064 3.039 1.00 98.56 189 ILE A O 1
ATOM 1448 N N . ALA A 1 190 ? -16.087 -0.897 2.086 1.00 98.38 190 ALA A N 1
ATOM 1449 C CA . ALA A 1 190 ? -16.591 -1.717 3.182 1.00 98.38 190 ALA A CA 1
ATOM 1450 C C . ALA A 1 190 ? -15.834 -1.436 4.488 1.00 98.38 190 ALA A C 1
ATOM 1452 O O . ALA A 1 190 ? -16.475 -1.262 5.528 1.00 98.38 190 ALA A O 1
ATOM 1453 N N . TYR A 1 191 ? -14.505 -1.306 4.432 1.00 98.44 191 TYR A N 1
ATOM 1454 C CA . TYR A 1 191 ? -13.679 -0.968 5.587 1.00 98.44 191 TYR A CA 1
ATOM 1455 C C . TYR A 1 191 ? -14.064 0.392 6.175 1.00 98.44 191 TYR A C 1
ATOM 1457 O O . TYR A 1 191 ? -14.305 0.485 7.377 1.00 98.44 191 TYR A O 1
ATOM 1465 N N . PHE A 1 192 ? -14.219 1.438 5.354 1.00 98.44 192 PHE A N 1
ATOM 1466 C CA . PHE A 1 192 ? -14.656 2.750 5.843 1.00 98.44 192 PHE A CA 1
ATOM 1467 C C . PHE A 1 192 ? -16.031 2.690 6.510 1.00 98.44 192 PHE A C 1
ATOM 1469 O O . PHE A 1 192 ? -16.212 3.217 7.609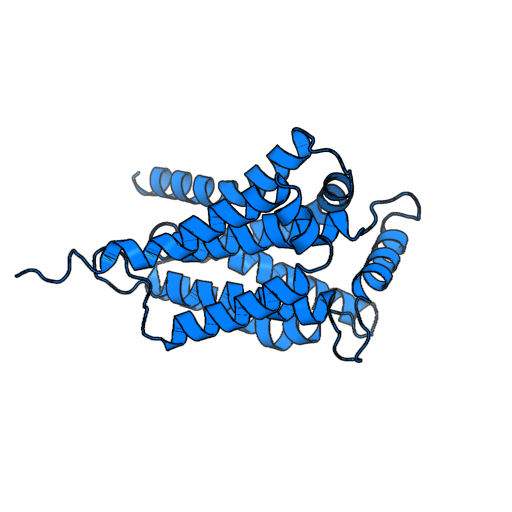 1.00 98.44 192 PHE A O 1
ATOM 1476 N N . ARG A 1 193 ? -17.000 2.004 5.892 1.00 97.62 193 ARG A N 1
ATOM 1477 C CA . ARG A 1 193 ? -18.340 1.808 6.474 1.00 97.62 193 ARG A CA 1
ATOM 1478 C C . ARG A 1 193 ? -18.273 1.068 7.807 1.00 97.62 193 ARG A C 1
ATOM 1480 O O . ARG A 1 193 ? -18.991 1.431 8.738 1.00 97.62 193 ARG A O 1
ATOM 1487 N N . HIS A 1 194 ? -17.422 0.053 7.900 1.00 96.06 194 HIS A N 1
ATOM 1488 C CA . HIS A 1 194 ? -17.223 -0.726 9.113 1.00 96.06 194 HIS A CA 1
ATOM 1489 C C . HIS A 1 194 ? -16.542 0.101 10.212 1.00 96.06 194 HIS A C 1
ATOM 1491 O O . HIS A 1 194 ? -17.030 0.139 11.337 1.00 96.06 194 HIS A O 1
ATOM 1497 N N . ALA A 1 195 ? -15.508 0.875 9.877 1.00 96.19 195 ALA A N 1
ATOM 1498 C CA . ALA A 1 195 ? -14.817 1.769 10.806 1.00 96.19 195 ALA A CA 1
ATOM 1499 C C . ALA A 1 195 ? -15.752 2.813 11.435 1.00 96.19 195 ALA A C 1
ATOM 1501 O O . ALA A 1 195 ? -15.651 3.095 12.632 1.00 96.19 195 ALA A O 1
ATOM 1502 N N . ARG A 1 196 ? -16.716 3.344 10.668 1.00 95.38 196 ARG A N 1
ATOM 1503 C CA . ARG A 1 196 ? -17.751 4.237 11.217 1.00 95.38 196 ARG A CA 1
ATOM 1504 C C . ARG A 1 196 ? -18.608 3.559 12.282 1.00 95.38 196 ARG A C 1
ATOM 1506 O O . ARG A 1 196 ? -18.921 4.192 13.284 1.00 95.38 196 ARG A O 1
ATOM 1513 N N . ARG A 1 197 ? -18.993 2.301 12.052 1.00 92.94 197 ARG A N 1
ATOM 1514 C CA . ARG A 1 197 ? -19.875 1.532 12.943 1.00 92.94 197 ARG A CA 1
ATOM 1515 C C . ARG A 1 197 ? -19.151 1.077 14.208 1.00 92.94 197 ARG A C 1
ATOM 1517 O O . ARG A 1 197 ? -19.677 1.260 15.296 1.00 92.94 197 ARG A O 1
ATOM 1524 N N . GLU A 1 198 ? -17.937 0.550 14.065 1.00 89.69 198 GLU A N 1
ATOM 1525 C CA . GLU A 1 198 ? -17.226 -0.127 15.159 1.00 89.69 198 GLU A CA 1
ATOM 1526 C C . GLU A 1 198 ? -16.304 0.785 15.981 1.00 89.69 198 GLU A C 1
ATOM 1528 O O . GLU A 1 198 ? -15.972 0.463 17.120 1.00 89.69 198 GLU A O 1
ATOM 1533 N N . ALA A 1 199 ? -15.853 1.914 15.423 1.00 88.50 199 ALA A N 1
ATOM 1534 C CA . ALA A 1 199 ? -14.907 2.816 16.093 1.00 88.50 199 ALA A CA 1
ATOM 1535 C C . ALA A 1 199 ? -15.344 4.286 16.100 1.00 88.50 199 ALA A C 1
ATOM 1537 O O . ALA A 1 199 ? -14.530 5.166 16.387 1.00 88.50 199 ALA A O 1
ATOM 1538 N N . ASN A 1 200 ? -16.620 4.562 15.802 1.00 87.06 200 ASN A N 1
ATOM 1539 C CA . ASN A 1 200 ? -17.197 5.910 15.790 1.00 87.06 200 ASN A CA 1
ATOM 1540 C C . ASN A 1 200 ? -16.348 6.915 14.980 1.00 87.06 200 ASN A C 1
ATOM 1542 O O . ASN A 1 200 ? -16.094 8.049 15.397 1.00 87.06 200 ASN A O 1
ATOM 1546 N N . VAL A 1 201 ? -15.844 6.451 13.834 1.00 92.31 201 VAL A N 1
ATOM 1547 C CA . VAL A 1 201 ? -15.051 7.250 12.898 1.00 92.31 201 VAL A CA 1
ATOM 1548 C C . VAL A 1 201 ? -15.962 8.242 12.168 1.00 92.31 201 VAL A C 1
ATOM 1550 O O . VAL A 1 201 ? -17.023 7.872 11.655 1.00 92.31 201 VAL A O 1
ATOM 1553 N N . SER A 1 202 ? -15.547 9.509 12.098 1.00 94.06 202 SER A N 1
ATOM 1554 C CA . SER A 1 202 ? -16.278 10.556 11.375 1.00 94.06 202 SER A CA 1
ATOM 1555 C C . SER A 1 202 ? -15.940 10.568 9.878 1.00 94.06 202 SER A C 1
ATOM 1557 O O . SER A 1 202 ? -14.930 10.016 9.441 1.00 94.06 202 SER A O 1
ATOM 1559 N N . LEU A 1 203 ? -16.765 11.244 9.070 1.00 96.31 203 LEU A N 1
ATOM 1560 C CA . LEU A 1 203 ? -16.474 11.433 7.642 1.00 96.31 203 LEU A CA 1
ATOM 1561 C C . LEU A 1 203 ? -15.180 12.228 7.409 1.00 96.31 203 LEU A C 1
ATOM 1563 O O . LEU A 1 203 ? -14.456 11.931 6.468 1.00 96.31 203 LEU A O 1
ATOM 1567 N N . VAL A 1 204 ? -14.849 13.172 8.296 1.00 94.56 204 VAL A N 1
ATOM 1568 C CA . VAL A 1 204 ? -13.593 13.941 8.232 1.00 94.56 204 VAL A CA 1
ATOM 1569 C C . VAL A 1 204 ? -12.380 13.027 8.406 1.00 94.56 204 VAL A C 1
ATOM 1571 O O . VAL A 1 204 ? -11.394 13.166 7.691 1.00 94.56 204 VAL A O 1
ATOM 1574 N N . MET A 1 205 ? -12.455 12.048 9.312 1.00 95.31 205 MET A N 1
ATOM 1575 C CA . MET A 1 205 ? -11.376 11.073 9.495 1.00 95.31 205 MET A CA 1
ATOM 1576 C C . MET A 1 205 ? -11.202 10.173 8.266 1.00 95.31 205 MET A C 1
ATOM 1578 O O . MET A 1 205 ? -10.075 9.886 7.872 1.00 95.31 205 MET A O 1
ATOM 1582 N N . ILE A 1 206 ? -12.305 9.755 7.635 1.00 97.88 206 ILE A N 1
ATOM 1583 C CA . ILE A 1 206 ? -12.258 9.001 6.371 1.00 97.88 206 ILE A CA 1
ATOM 1584 C C . ILE A 1 206 ? -11.616 9.847 5.273 1.00 97.88 206 ILE A C 1
ATOM 1586 O O . ILE A 1 206 ? -10.699 9.374 4.609 1.00 97.88 206 ILE A O 1
ATOM 1590 N N . ALA A 1 207 ? -12.046 11.102 5.124 1.00 97.88 207 ALA A N 1
ATOM 1591 C CA . ALA A 1 207 ? -11.456 12.030 4.167 1.00 97.88 207 ALA A CA 1
ATOM 1592 C C . ALA A 1 207 ? -9.950 12.210 4.412 1.00 97.88 207 ALA A C 1
ATOM 1594 O O . ALA A 1 207 ? -9.183 12.208 3.458 1.00 97.88 207 ALA A O 1
ATOM 1595 N N . GLY A 1 208 ? -9.511 12.271 5.674 1.00 97.44 208 GLY A N 1
ATOM 1596 C CA . GLY A 1 208 ? -8.091 12.308 6.032 1.00 97.44 208 GLY A CA 1
ATOM 1597 C C . GLY A 1 208 ? -7.322 11.043 5.630 1.00 97.44 208 GLY A C 1
ATOM 1598 O O . GLY A 1 208 ? -6.214 11.145 5.111 1.00 97.44 208 GLY A O 1
ATOM 1599 N N . GLY A 1 209 ? -7.909 9.854 5.804 1.00 97.94 209 GLY A N 1
ATOM 1600 C CA . GLY A 1 209 ? -7.318 8.596 5.329 1.00 97.94 209 GLY A CA 1
ATOM 1601 C C . GLY A 1 209 ? -7.188 8.539 3.802 1.00 97.94 209 GLY A C 1
ATOM 1602 O O . GLY A 1 209 ? -6.139 8.166 3.283 1.00 97.94 209 GLY A O 1
ATOM 1603 N N . ILE A 1 210 ? -8.219 8.978 3.075 1.00 98.56 210 ILE A N 1
ATOM 1604 C CA . ILE A 1 210 ? -8.187 9.083 1.607 1.00 98.56 210 ILE A CA 1
ATOM 1605 C C . ILE A 1 210 ? -7.141 10.112 1.167 1.00 98.56 210 ILE A C 1
ATOM 1607 O O . ILE A 1 210 ? -6.335 9.827 0.285 1.00 98.56 210 ILE A O 1
ATOM 1611 N N . ALA A 1 211 ? -7.097 11.279 1.814 1.00 98.19 211 ALA A N 1
ATOM 1612 C CA . ALA A 1 211 ? -6.110 12.317 1.534 1.00 98.19 211 ALA A CA 1
ATOM 1613 C C . ALA A 1 211 ? -4.676 11.811 1.739 1.00 98.19 211 ALA A C 1
ATOM 1615 O O . ALA A 1 211 ? -3.806 12.125 0.932 1.00 98.19 211 ALA A O 1
ATOM 1616 N N . PHE A 1 212 ? -4.435 10.979 2.758 1.00 97.94 212 PHE A N 1
ATOM 1617 C CA . PHE A 1 212 ? -3.149 10.305 2.942 1.00 97.94 212 PHE A CA 1
ATOM 1618 C C . PHE A 1 212 ? -2.802 9.400 1.751 1.00 97.94 212 PHE A C 1
ATOM 1620 O O . PHE A 1 212 ? -1.700 9.495 1.213 1.00 97.94 212 PHE A O 1
ATOM 1627 N N . GLY A 1 213 ? -3.748 8.574 1.290 1.00 97.94 213 GLY A N 1
ATOM 1628 C CA . GLY A 1 213 ? -3.558 7.730 0.107 1.00 97.94 213 GLY A CA 1
ATOM 1629 C C . GLY A 1 213 ? -3.253 8.537 -1.158 1.00 97.94 213 GLY A C 1
ATOM 1630 O O . GLY A 1 213 ? -2.322 8.204 -1.892 1.00 97.94 213 GLY A O 1
ATOM 1631 N N . VAL A 1 214 ? -4.000 9.623 -1.392 1.00 98.31 214 VAL A N 1
ATOM 1632 C CA . VAL A 1 214 ? -3.779 10.566 -2.507 1.00 98.31 214 VAL A CA 1
ATOM 1633 C C . VAL A 1 214 ? -2.398 11.206 -2.423 1.00 98.31 214 VAL A C 1
ATOM 1635 O O . VAL A 1 214 ? -1.663 11.180 -3.405 1.00 98.31 214 VAL A O 1
ATOM 1638 N N . ALA A 1 215 ? -2.011 11.727 -1.257 1.00 97.19 215 ALA A N 1
ATOM 1639 C CA . ALA A 1 215 ? -0.692 12.318 -1.057 1.00 97.19 215 ALA A CA 1
ATOM 1640 C C . ALA A 1 215 ? 0.432 11.304 -1.326 1.00 97.19 215 ALA A C 1
ATOM 1642 O O . ALA A 1 215 ? 1.408 11.643 -1.991 1.00 97.19 215 ALA A O 1
ATOM 1643 N N . GLY A 1 216 ? 0.267 10.052 -0.885 1.00 96.00 216 GLY A N 1
ATOM 1644 C CA . GLY A 1 216 ? 1.204 8.968 -1.180 1.00 96.00 216 GLY A CA 1
ATOM 1645 C C . GLY A 1 216 ? 1.402 8.744 -2.682 1.00 96.00 216 GLY A C 1
ATOM 1646 O O . GLY A 1 216 ? 2.538 8.644 -3.134 1.00 96.00 216 GLY A O 1
ATOM 1647 N N . HIS A 1 217 ? 0.322 8.750 -3.468 1.00 95.94 217 HIS A N 1
ATOM 1648 C CA . HIS A 1 217 ? 0.397 8.581 -4.925 1.00 95.94 217 HIS A CA 1
ATOM 1649 C C . HIS A 1 217 ? 0.957 9.810 -5.644 1.00 95.94 217 HIS A C 1
ATOM 1651 O O . HIS A 1 217 ? 1.721 9.672 -6.593 1.00 95.94 217 HIS A O 1
ATOM 1657 N N . VAL A 1 218 ? 0.639 11.019 -5.175 1.00 95.44 218 VAL A N 1
ATOM 1658 C CA . VAL A 1 218 ? 1.237 12.256 -5.707 1.00 95.44 218 VAL A CA 1
ATOM 1659 C C . VAL A 1 218 ? 2.756 12.259 -5.512 1.00 95.44 218 VAL A C 1
ATOM 1661 O O . VAL A 1 218 ? 3.489 12.702 -6.393 1.00 95.44 218 VAL A O 1
ATOM 1664 N N . LEU A 1 219 ? 3.238 11.742 -4.379 1.00 95.19 219 LEU A N 1
ATOM 1665 C CA . LEU A 1 219 ? 4.667 11.635 -4.073 1.00 95.19 219 LEU A CA 1
ATOM 1666 C C . LEU A 1 219 ? 5.332 10.389 -4.678 1.00 95.19 219 LEU A C 1
ATOM 1668 O O . LEU A 1 219 ? 6.561 10.292 -4.654 1.00 95.19 219 LEU A O 1
ATOM 1672 N N . LEU A 1 220 ? 4.557 9.454 -5.234 1.00 95.62 220 LEU A N 1
ATOM 1673 C CA . LEU A 1 220 ? 5.048 8.165 -5.719 1.00 95.62 220 LEU A CA 1
ATOM 1674 C C . LEU A 1 220 ? 6.194 8.278 -6.738 1.00 95.62 220 LEU A C 1
ATOM 1676 O O . LEU A 1 220 ? 7.161 7.544 -6.565 1.00 95.62 220 LEU A O 1
ATOM 1680 N N . PRO A 1 221 ? 6.200 9.198 -7.725 1.00 95.56 221 PRO A N 1
ATOM 1681 C CA . PRO A 1 221 ? 7.334 9.335 -8.645 1.00 95.56 221 PRO A CA 1
ATOM 1682 C C . PRO A 1 221 ? 8.655 9.654 -7.926 1.00 95.56 221 PRO A C 1
ATOM 1684 O O . PRO A 1 221 ? 9.700 9.095 -8.254 1.00 95.56 221 PRO A O 1
ATOM 1687 N N . THR A 1 222 ? 8.609 10.502 -6.895 1.00 94.19 222 THR A N 1
ATOM 1688 C CA . THR A 1 222 ? 9.775 10.815 -6.055 1.00 94.19 222 THR A CA 1
ATOM 1689 C C . THR A 1 222 ? 10.201 9.602 -5.229 1.00 94.19 222 THR A C 1
ATOM 1691 O O . THR A 1 222 ? 11.393 9.327 -5.102 1.00 94.19 222 THR A O 1
ATOM 1694 N N . ILE A 1 223 ? 9.233 8.852 -4.694 1.00 95.56 223 ILE A N 1
ATOM 1695 C CA . ILE A 1 223 ? 9.491 7.621 -3.936 1.00 95.56 223 ILE A CA 1
ATOM 1696 C C . ILE A 1 223 ? 10.128 6.560 -4.843 1.00 95.56 223 ILE A C 1
ATOM 1698 O O . ILE A 1 223 ? 11.090 5.928 -4.425 1.00 95.56 223 ILE A O 1
ATOM 1702 N N . ILE A 1 224 ? 9.650 6.401 -6.081 1.00 96.69 224 ILE A N 1
ATOM 1703 C CA . ILE A 1 224 ? 10.209 5.489 -7.091 1.00 96.69 224 ILE A CA 1
ATOM 1704 C C . ILE A 1 224 ? 11.678 5.820 -7.346 1.00 96.69 224 ILE A C 1
ATOM 1706 O O . ILE A 1 224 ? 12.531 4.942 -7.223 1.00 96.69 224 ILE A O 1
ATOM 1710 N N . ALA A 1 225 ? 11.980 7.089 -7.636 1.00 94.56 225 ALA A N 1
ATOM 1711 C CA . ALA A 1 225 ? 13.348 7.526 -7.890 1.00 94.56 225 ALA A CA 1
ATOM 1712 C C . ALA A 1 225 ? 14.272 7.243 -6.694 1.00 94.56 225 ALA A C 1
ATOM 1714 O O . ALA A 1 225 ? 15.369 6.723 -6.872 1.00 94.56 225 ALA A O 1
ATOM 1715 N N . ALA A 1 226 ? 13.818 7.535 -5.472 1.00 94.25 226 ALA A N 1
ATOM 1716 C CA . ALA A 1 226 ? 14.607 7.296 -4.267 1.00 94.25 226 ALA A CA 1
ATOM 1717 C C . ALA A 1 226 ? 14.766 5.799 -3.946 1.00 94.25 226 ALA A C 1
ATOM 1719 O O . ALA A 1 226 ? 15.846 5.364 -3.554 1.00 94.25 226 ALA A O 1
ATOM 1720 N N . ALA A 1 227 ? 13.707 5.003 -4.107 1.00 95.81 227 ALA A N 1
ATOM 1721 C CA . ALA A 1 227 ? 13.707 3.577 -3.790 1.00 95.81 227 ALA A CA 1
ATOM 1722 C C . ALA A 1 227 ? 14.549 2.753 -4.773 1.00 95.81 227 ALA A C 1
ATOM 1724 O O . ALA A 1 227 ? 15.066 1.707 -4.381 1.00 95.81 227 ALA A O 1
ATOM 1725 N N . GLY A 1 228 ? 14.714 3.230 -6.010 1.00 94.31 228 GLY A N 1
ATOM 1726 C CA . GLY A 1 228 ? 15.540 2.598 -7.040 1.00 94.31 22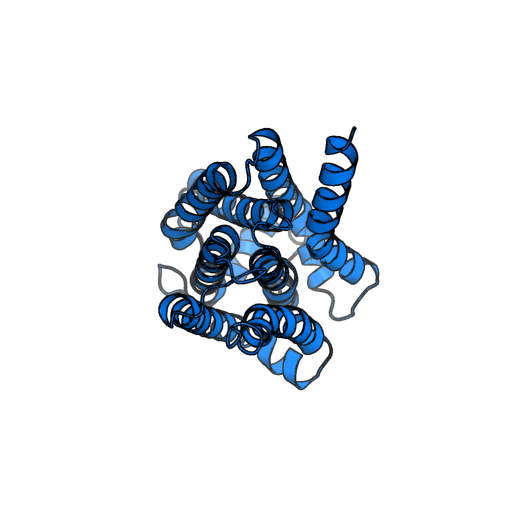8 GLY A CA 1
ATOM 1727 C C . GLY A 1 228 ? 17.052 2.773 -6.865 1.00 94.31 228 GLY A C 1
ATOM 1728 O O . GLY A 1 228 ? 17.807 2.177 -7.627 1.00 94.31 228 GLY A O 1
ATOM 1729 N N . ILE A 1 229 ? 17.507 3.559 -5.883 1.00 92.44 229 ILE A N 1
ATOM 1730 C CA . ILE A 1 229 ? 18.935 3.731 -5.572 1.00 92.44 229 ILE A CA 1
ATOM 1731 C C . ILE A 1 229 ? 19.404 2.549 -4.704 1.00 92.44 229 ILE A C 1
ATOM 1733 O O . ILE A 1 229 ? 18.781 2.306 -3.669 1.00 92.44 229 ILE A O 1
ATOM 1737 N N . PRO A 1 230 ? 20.471 1.806 -5.062 1.00 91.75 230 PRO A N 1
ATOM 1738 C CA . PRO A 1 230 ? 20.940 0.649 -4.289 1.00 91.75 230 PRO A CA 1
ATOM 1739 C C . PRO A 1 230 ? 21.197 0.957 -2.811 1.00 91.75 230 PRO A C 1
ATOM 1741 O O . PRO A 1 230 ? 20.803 0.187 -1.931 1.00 91.75 230 PRO A O 1
ATOM 1744 N N . GLU A 1 231 ? 21.796 2.106 -2.527 1.00 93.62 231 GLU A N 1
ATOM 1745 C CA . GLU A 1 231 ? 22.176 2.530 -1.190 1.00 93.62 231 GLU A CA 1
ATOM 1746 C C . GLU A 1 231 ? 20.986 3.054 -0.373 1.00 93.62 231 GLU A C 1
ATOM 1748 O O . GLU A 1 231 ? 20.132 3.808 -0.845 1.00 93.62 231 GLU A O 1
ATOM 1753 N N . TRP A 1 232 ? 20.968 2.717 0.918 1.00 93.62 232 TRP A N 1
ATOM 1754 C CA . TRP A 1 232 ? 20.037 3.313 1.871 1.00 93.62 232 TRP A CA 1
ATOM 1755 C C . TRP A 1 232 ? 20.464 4.740 2.207 1.00 93.62 232 TRP A C 1
ATOM 1757 O O . TRP A 1 232 ? 21.425 4.955 2.945 1.00 93.62 232 TRP A O 1
ATOM 1767 N N . SER A 1 233 ? 19.724 5.725 1.703 1.00 92.69 233 SER A N 1
ATOM 1768 C CA . SER A 1 233 ? 19.915 7.126 2.081 1.00 92.69 233 SER A CA 1
ATOM 1769 C C . SER A 1 233 ? 19.058 7.508 3.299 1.00 92.69 233 SER A C 1
ATOM 1771 O O . SER A 1 233 ? 17.965 6.957 3.491 1.00 92.69 233 SER A O 1
ATOM 1773 N N . PRO A 1 234 ? 19.484 8.495 4.114 1.00 92.88 234 PRO A N 1
ATOM 1774 C CA . PRO A 1 234 ? 18.650 9.044 5.184 1.00 92.88 234 PRO A CA 1
ATOM 1775 C C . PRO A 1 234 ? 17.281 9.532 4.690 1.00 92.88 234 PRO A C 1
ATOM 1777 O O . PRO A 1 234 ? 16.281 9.377 5.384 1.00 92.88 234 PRO A O 1
ATOM 1780 N N . GLN A 1 235 ? 17.218 10.081 3.474 1.00 89.31 235 GLN A N 1
ATOM 1781 C CA . GLN A 1 235 ? 15.991 10.559 2.840 1.00 89.31 235 GLN A CA 1
ATOM 1782 C C . GLN A 1 235 ? 15.028 9.408 2.530 1.00 89.31 235 GLN A C 1
ATOM 1784 O O . GLN A 1 235 ? 13.828 9.530 2.780 1.00 89.31 235 GLN A O 1
ATOM 1789 N N . LEU A 1 236 ? 15.533 8.275 2.033 1.00 91.62 236 LEU A N 1
ATOM 1790 C CA . LEU A 1 236 ? 14.711 7.096 1.762 1.00 91.62 236 LEU A CA 1
ATOM 1791 C C . LEU A 1 236 ? 14.168 6.488 3.062 1.00 91.62 236 LEU A C 1
ATOM 1793 O O . LEU A 1 236 ? 12.974 6.204 3.167 1.00 91.62 236 LEU A O 1
ATOM 1797 N N . LEU A 1 237 ? 15.023 6.362 4.081 1.00 93.44 237 LEU A N 1
ATOM 1798 C CA . LEU A 1 237 ? 14.624 5.891 5.410 1.00 93.44 237 LEU A CA 1
ATOM 1799 C C . LEU A 1 237 ? 13.569 6.805 6.042 1.00 93.44 237 LEU A C 1
ATOM 1801 O O . LEU A 1 237 ? 12.570 6.319 6.570 1.00 93.44 237 LEU A O 1
ATOM 1805 N N . ALA A 1 238 ? 13.753 8.124 5.947 1.00 91.75 238 ALA A N 1
ATOM 1806 C CA . ALA A 1 238 ? 12.781 9.101 6.427 1.00 91.75 238 ALA A CA 1
ATOM 1807 C C . ALA A 1 238 ? 11.449 9.002 5.673 1.00 91.75 238 ALA A C 1
ATOM 1809 O O . ALA A 1 238 ? 10.393 9.127 6.286 1.00 91.75 238 ALA A O 1
ATOM 1810 N N . THR A 1 239 ? 11.487 8.730 4.368 1.00 91.38 239 THR A N 1
ATOM 1811 C CA . THR A 1 239 ? 10.292 8.584 3.527 1.00 91.38 239 THR A CA 1
ATOM 1812 C C . THR A 1 239 ? 9.463 7.367 3.937 1.00 91.38 239 THR A C 1
ATOM 1814 O O . THR A 1 239 ? 8.278 7.504 4.241 1.00 91.38 239 THR A O 1
ATOM 1817 N N . PHE A 1 240 ? 10.078 6.182 4.027 1.00 93.88 240 PHE A N 1
ATOM 1818 C CA . PHE A 1 240 ? 9.378 4.983 4.498 1.00 93.88 240 PHE A CA 1
ATOM 1819 C C . PHE A 1 240 ? 8.940 5.117 5.958 1.00 93.88 240 PHE A C 1
ATOM 1821 O O . PHE A 1 240 ? 7.808 4.774 6.295 1.00 93.88 240 PHE A O 1
ATOM 1828 N N . GLY A 1 241 ? 9.795 5.688 6.811 1.00 93.50 241 GLY A N 1
ATOM 1829 C CA . GLY A 1 241 ? 9.448 6.005 8.192 1.00 93.50 241 GLY A CA 1
ATOM 1830 C C . GLY A 1 241 ? 8.214 6.902 8.274 1.00 93.50 241 GLY A C 1
ATOM 1831 O O . GLY A 1 241 ? 7.286 6.600 9.017 1.00 93.50 241 GLY A O 1
ATOM 1832 N N . PHE A 1 242 ? 8.141 7.961 7.468 1.00 92.25 242 PHE A N 1
ATOM 1833 C CA . PHE A 1 242 ? 6.977 8.840 7.422 1.00 92.25 242 PHE A CA 1
ATOM 1834 C C . PHE A 1 242 ? 5.710 8.087 7.003 1.00 92.25 242 PHE A C 1
ATOM 1836 O O . PHE A 1 242 ? 4.698 8.190 7.692 1.00 92.25 242 PHE A O 1
ATOM 1843 N N . LEU A 1 243 ? 5.759 7.285 5.936 1.00 91.69 243 LEU A N 1
ATOM 1844 C CA . LEU A 1 243 ? 4.601 6.508 5.476 1.00 91.69 243 LEU A CA 1
ATOM 1845 C C . LEU A 1 243 ? 4.089 5.528 6.545 1.00 91.69 243 LEU A C 1
ATOM 1847 O O . LEU A 1 243 ? 2.880 5.370 6.711 1.00 91.69 243 LEU A O 1
ATOM 1851 N N . ILE A 1 244 ? 4.997 4.916 7.308 1.00 93.50 244 ILE A N 1
ATOM 1852 C CA . ILE A 1 244 ? 4.664 3.966 8.377 1.00 93.50 244 ILE A CA 1
ATOM 1853 C C . ILE A 1 244 ? 4.134 4.687 9.628 1.00 93.50 244 ILE A C 1
ATOM 1855 O O . ILE A 1 244 ? 3.136 4.265 10.218 1.00 93.50 244 ILE A O 1
ATOM 1859 N N . PHE A 1 245 ? 4.787 5.771 10.058 1.00 94.50 245 PHE A N 1
ATOM 1860 C CA . PHE A 1 245 ? 4.528 6.399 11.358 1.00 94.50 245 PHE A CA 1
ATOM 1861 C C . PHE A 1 245 ? 3.537 7.568 11.311 1.00 94.50 245 PHE A C 1
ATOM 1863 O O . PHE A 1 245 ? 2.909 7.857 12.332 1.00 94.50 245 PHE A O 1
ATOM 1870 N N . ALA A 1 246 ? 3.321 8.224 10.168 1.00 95.12 246 ALA A N 1
ATOM 1871 C CA . ALA A 1 246 ? 2.394 9.357 10.075 1.00 95.12 246 ALA A CA 1
ATOM 1872 C C . ALA A 1 246 ? 0.956 9.012 10.522 1.00 95.12 246 ALA A C 1
ATOM 1874 O O . ALA A 1 246 ? 0.386 9.787 11.296 1.00 95.12 246 ALA A O 1
ATOM 1875 N N . PRO A 1 247 ? 0.368 7.847 10.169 1.00 95.62 247 PRO A N 1
ATOM 1876 C CA . PRO A 1 247 ? -0.958 7.472 10.667 1.00 95.62 247 PRO A CA 1
ATOM 1877 C C . PRO A 1 247 ? -1.003 7.257 12.189 1.00 95.62 247 PRO A C 1
ATOM 1879 O O . PRO A 1 247 ? -2.022 7.530 12.830 1.00 95.62 247 PRO A O 1
ATOM 1882 N N . LEU A 1 248 ? 0.103 6.802 12.791 1.00 94.31 248 LEU A N 1
ATOM 1883 C CA . LEU A 1 248 ? 0.226 6.664 14.245 1.00 94.31 248 LEU A CA 1
ATOM 1884 C C . LEU A 1 248 ? 0.253 8.037 14.923 1.00 94.31 248 LEU A C 1
ATOM 1886 O O . LEU A 1 248 ?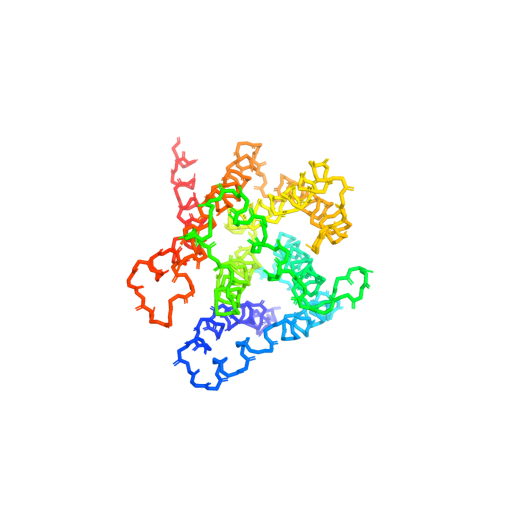 -0.477 8.257 15.892 1.00 94.31 248 LEU A O 1
ATOM 1890 N N . VAL A 1 249 ? 1.036 8.975 14.382 1.00 93.88 249 VAL A N 1
ATOM 1891 C CA . VAL A 1 249 ? 1.100 10.362 14.865 1.00 93.88 249 VAL A CA 1
ATOM 1892 C C . VAL A 1 249 ? -0.264 11.042 14.739 1.00 93.88 249 VAL A C 1
ATOM 1894 O O . VAL A 1 249 ? -0.743 11.620 15.715 1.00 93.88 249 VAL A O 1
ATOM 1897 N N . ALA A 1 250 ? -0.945 10.901 13.597 1.00 92.56 250 ALA A N 1
ATOM 1898 C CA . ALA A 1 250 ? -2.297 11.426 13.393 1.00 92.56 250 ALA A CA 1
ATOM 1899 C C . ALA A 1 250 ? -3.279 10.906 14.456 1.00 92.56 250 ALA A C 1
ATOM 1901 O O . ALA A 1 250 ? -4.090 11.663 14.993 1.00 92.56 250 ALA A O 1
ATOM 1902 N N . ASN A 1 251 ? -3.158 9.630 14.834 1.00 92.88 251 ASN A N 1
ATOM 1903 C CA . ASN A 1 251 ? -3.974 9.051 15.892 1.00 92.88 251 ASN A CA 1
ATOM 1904 C C . ASN A 1 251 ? -3.703 9.665 17.271 1.00 92.88 251 ASN A C 1
ATOM 1906 O O . ASN A 1 251 ? -4.641 9.881 18.042 1.00 92.88 251 ASN A O 1
ATOM 1910 N N . ILE A 1 252 ? -2.434 9.919 17.598 1.00 91.25 252 ILE A N 1
ATOM 1911 C CA . ILE A 1 252 ? -2.037 10.559 18.858 1.00 91.25 252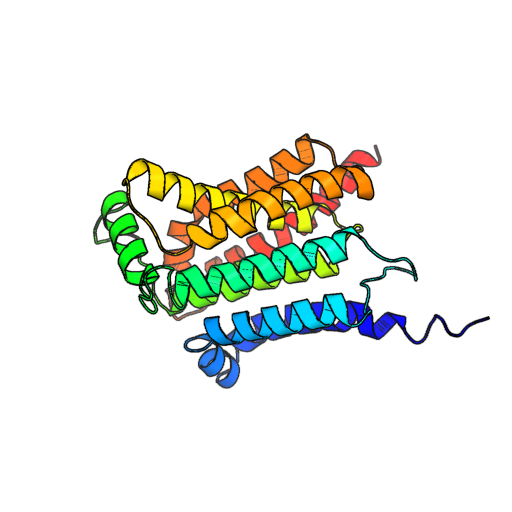 ILE A CA 1
ATOM 1912 C C . ILE A 1 252 ? -2.593 11.983 18.908 1.00 91.25 252 ILE A C 1
ATOM 1914 O O . ILE A 1 252 ? -3.289 12.323 19.864 1.00 91.25 252 ILE A O 1
ATOM 1918 N N . LEU A 1 253 ? -2.369 12.776 17.856 1.00 90.12 253 LEU A N 1
ATOM 1919 C CA . LEU A 1 253 ? -2.861 14.151 17.757 1.00 90.12 253 LEU A CA 1
ATOM 1920 C C . LEU A 1 253 ? -4.385 14.209 17.889 1.00 90.12 253 LEU A C 1
ATOM 1922 O O . LEU A 1 253 ? -4.905 14.949 18.720 1.00 90.12 253 LEU A O 1
ATOM 1926 N N . PHE A 1 254 ? -5.111 13.365 17.154 1.00 87.69 254 PHE A N 1
ATOM 1927 C CA . PHE A 1 254 ? -6.571 13.302 17.240 1.00 87.69 254 PHE A CA 1
ATOM 1928 C C . PHE A 1 254 ? -7.072 13.030 18.666 1.00 87.69 254 PHE A C 1
ATOM 1930 O O . PHE A 1 254 ? -8.045 13.633 19.115 1.00 87.69 254 PHE A O 1
ATOM 1937 N N . ARG A 1 255 ? -6.408 12.134 19.404 1.00 87.75 255 ARG A N 1
ATOM 1938 C CA . ARG A 1 255 ? -6.770 11.837 20.798 1.00 87.75 255 ARG A CA 1
ATOM 1939 C C . ARG A 1 255 ? -6.478 12.996 21.744 1.00 87.75 255 ARG A C 1
ATOM 1941 O O . ARG A 1 255 ? -7.236 13.172 22.693 1.00 87.75 255 ARG A O 1
ATOM 1948 N N . LEU A 1 256 ? -5.405 13.749 21.506 1.00 87.56 256 LEU A N 1
ATOM 1949 C CA . LEU A 1 256 ? -5.072 14.936 22.293 1.00 87.56 256 LEU A CA 1
ATOM 1950 C C . LEU A 1 256 ? -6.141 16.024 22.114 1.00 87.56 256 LEU A C 1
ATOM 1952 O O . LEU A 1 256 ? -6.665 16.512 23.108 1.00 87.56 256 LEU A O 1
ATOM 1956 N N . PHE A 1 257 ? -6.544 16.313 20.872 1.00 81.69 257 PHE A N 1
ATOM 1957 C CA . PHE A 1 257 ? -7.536 17.355 20.563 1.00 81.69 257 PHE A CA 1
ATOM 1958 C C . PHE A 1 257 ? -8.993 16.978 20.870 1.00 81.69 257 PHE A C 1
ATOM 1960 O O . PHE A 1 257 ? -9.852 17.847 20.897 1.00 81.69 257 PHE A O 1
ATOM 1967 N N . ARG A 1 258 ? -9.303 15.694 21.091 1.00 76.25 258 ARG A N 1
ATOM 1968 C CA . ARG A 1 258 ? -10.652 15.239 21.484 1.00 76.25 258 ARG A CA 1
ATOM 1969 C C . ARG A 1 258 ? -10.852 15.188 23.008 1.00 76.25 258 ARG A C 1
ATOM 1971 O O . ARG A 1 258 ? -11.959 14.935 23.470 1.00 76.25 258 ARG A O 1
ATOM 1978 N N . ARG A 1 259 ? -9.776 15.330 23.791 1.00 57.22 259 ARG A N 1
ATOM 1979 C CA . ARG A 1 259 ? -9.822 15.371 25.266 1.00 57.22 259 ARG A CA 1
ATOM 1980 C C . ARG A 1 259 ? -10.000 16.789 25.827 1.00 57.22 259 ARG A C 1
ATOM 1982 O O . ARG A 1 259 ? -10.108 16.924 27.042 1.00 57.22 259 ARG A O 1
ATOM 1989 N N . THR A 1 260 ? -10.024 17.793 24.958 1.00 45.56 260 THR A N 1
ATOM 1990 C CA . THR A 1 260 ? -10.450 19.176 25.217 1.00 45.56 260 THR A CA 1
ATOM 1991 C C . THR A 1 260 ? -11.856 19.378 24.682 1.00 45.56 260 THR A C 1
ATOM 1993 O O . THR A 1 260 ? -12.646 20.057 25.363 1.00 45.56 260 THR A O 1
#

Sequence (260 aa):
MSDASVREPFRLAIPILLILLVPLAHFTVMGVALLETGWVLVGLGGAAFAVFMVFSGVSVSAGGVRDPLATAAWLLLIAYLLHQFEEHGIDLYGRAYYFIEYGNAQLAARYGEGGPRLTDLAIYRINTLAVWVPFLLAIWAGRRLPWVGLAAAGLMLTNGLFHILIALTNGEYNPGLATSLVLFLPISIAYFRHARREANVSLVMIAGGIAFGVAGHVLLPTIIAAAGIPEWSPQLLATFGFLIFAPLVANILFRLFRRT

pLDDT: mean 91.2, std 11.73, range [45.56, 98.88]

Radius of gyration: 18.38 Å; chains: 1; bounding box: 42×40×60 Å

Foldseek 3Di:
DPPQPPLQPVLLVVLVCLLVVLVVLLVDPNSCVCQLPPVLVVLQVVLVVLVCCLPVPSARDDPSHGQVLLSLLSLLSSLLSVLSCCAQAAHPVRDGRCNQVVVQVVQCVVPNPPFFGADSQLVSCCCSLLQVNLSSVSSSCGLVQNLSSLLSLLLLLLVLVVQVVCCVVVVHHHRSNVSSVVRNNVSSVVSVVVCCVRNVDDPVSSVVSNVSNVVCVVCVRVSRRQSPDSDDDPVNVVVSVCSRCVSVVVSVVVVVVVVD